Protein AF-A0A7W5QP23-F1 (afdb_monomer_lite)

Structure (mmCIF, N/CA/C/O backbone):
data_AF-A0A7W5QP23-F1
#
_entry.id   AF-A0A7W5QP23-F1
#
loop_
_atom_site.group_PDB
_atom_site.id
_atom_site.type_symbol
_atom_site.label_atom_id
_atom_site.label_alt_id
_atom_site.label_comp_id
_atom_site.label_asym_id
_atom_site.label_entity_id
_atom_site.label_seq_id
_atom_site.pdbx_PDB_ins_code
_atom_site.Cartn_x
_atom_site.Cartn_y
_atom_site.Cartn_z
_atom_site.occupancy
_atom_site.B_iso_or_equiv
_atom_site.auth_seq_id
_atom_site.auth_comp_id
_atom_site.auth_asym_id
_atom_site.auth_atom_id
_atom_site.pdbx_PDB_model_num
ATOM 1 N N . MET A 1 1 ? 60.090 -15.434 -27.768 1.00 42.12 1 MET A N 1
ATOM 2 C CA . MET A 1 1 ? 59.329 -14.602 -26.807 1.00 42.12 1 MET A CA 1
ATOM 3 C C . MET A 1 1 ? 57.917 -14.422 -27.352 1.00 42.12 1 MET A C 1
ATOM 5 O O . MET A 1 1 ? 57.764 -13.824 -28.406 1.00 42.12 1 MET A O 1
ATOM 9 N N . ARG A 1 2 ? 56.912 -15.043 -26.719 1.00 32.00 2 ARG A N 1
ATOM 10 C CA . ARG A 1 2 ? 55.502 -15.019 -27.154 1.00 32.00 2 ARG A CA 1
ATOM 11 C C . ARG A 1 2 ? 54.844 -13.718 -26.677 1.00 32.00 2 ARG A C 1
ATOM 13 O O . ARG A 1 2 ? 54.918 -13.426 -25.488 1.00 32.00 2 ARG A O 1
ATOM 20 N N . ARG A 1 3 ? 54.209 -12.956 -27.574 1.00 44.22 3 ARG A N 1
ATOM 21 C CA . ARG A 1 3 ? 53.330 -11.830 -27.216 1.00 44.22 3 ARG A CA 1
ATOM 22 C C . ARG A 1 3 ? 51.878 -12.269 -27.380 1.00 44.22 3 ARG A C 1
ATOM 24 O O . ARG A 1 3 ? 51.462 -12.648 -28.468 1.00 44.22 3 ARG A O 1
ATOM 31 N N . LEU A 1 4 ? 51.166 -12.259 -26.260 1.00 40.41 4 LEU A N 1
ATOM 32 C CA . LEU A 1 4 ? 49.735 -12.495 -26.129 1.00 40.41 4 LEU A CA 1
ATOM 33 C C . LEU A 1 4 ? 49.021 -11.160 -26.403 1.00 40.41 4 LEU A C 1
ATOM 35 O O . LEU A 1 4 ? 49.380 -10.157 -25.788 1.00 40.41 4 LEU A O 1
ATOM 39 N N . VAL A 1 5 ? 48.048 -11.129 -27.313 1.00 50.34 5 VAL A N 1
ATOM 40 C CA . VAL A 1 5 ? 47.185 -9.960 -27.554 1.00 50.34 5 VAL A CA 1
ATOM 41 C C . VAL A 1 5 ? 45.775 -10.337 -27.106 1.00 50.34 5 VAL A C 1
ATOM 43 O O . VAL A 1 5 ? 45.176 -11.250 -27.670 1.00 50.34 5 VAL A O 1
ATOM 46 N N . LEU A 1 6 ? 45.276 -9.674 -26.057 1.00 48.44 6 LEU A N 1
ATOM 47 C CA . LEU A 1 6 ? 43.887 -9.773 -25.607 1.00 48.44 6 LEU A CA 1
ATOM 48 C C . LEU A 1 6 ? 42.993 -8.974 -26.564 1.00 48.44 6 LEU A C 1
ATOM 50 O O . LEU A 1 6 ? 43.165 -7.765 -26.703 1.00 48.44 6 LEU A O 1
ATOM 54 N N . ALA A 1 7 ? 42.015 -9.641 -27.173 1.00 46.00 7 ALA A N 1
ATOM 55 C CA . ALA A 1 7 ? 40.892 -8.995 -27.837 1.00 46.00 7 ALA A CA 1
ATOM 56 C C . ALA A 1 7 ? 39.791 -8.725 -26.799 1.00 46.00 7 ALA A C 1
ATOM 58 O O . ALA A 1 7 ? 39.218 -9.657 -26.235 1.00 46.00 7 ALA A O 1
ATOM 59 N N . GLY A 1 8 ? 39.530 -7.447 -26.521 1.00 36.84 8 GLY A N 1
ATOM 60 C CA . GLY A 1 8 ? 38.383 -7.004 -25.733 1.00 36.84 8 GLY A CA 1
ATOM 61 C C . GLY A 1 8 ? 37.147 -6.915 -26.622 1.00 36.84 8 GLY A C 1
ATOM 62 O O . GLY A 1 8 ? 37.118 -6.131 -27.566 1.00 36.84 8 GLY A O 1
ATOM 63 N N . VAL A 1 9 ? 36.137 -7.726 -26.321 1.00 43.25 9 VAL A N 1
ATOM 64 C CA . VAL A 1 9 ? 34.808 -7.668 -26.937 1.00 43.25 9 VAL A CA 1
ATOM 65 C C . VAL A 1 9 ? 34.001 -6.595 -26.206 1.00 43.25 9 VAL A C 1
ATOM 67 O O . VAL A 1 9 ? 33.639 -6.779 -25.047 1.00 43.25 9 VAL A O 1
ATOM 70 N N . ALA A 1 10 ? 33.737 -5.466 -26.865 1.00 38.69 10 ALA A N 1
ATOM 71 C CA . ALA A 1 10 ? 32.775 -4.473 -26.396 1.00 38.69 10 ALA A CA 1
ATOM 72 C C . ALA A 1 10 ? 31.414 -4.768 -27.041 1.00 38.69 10 ALA A C 1
ATOM 74 O O . ALA A 1 10 ? 31.242 -4.645 -28.251 1.00 38.69 10 ALA A O 1
ATOM 75 N N . CYS A 1 11 ? 30.463 -5.203 -26.217 1.00 32.59 11 CYS A N 1
ATOM 76 C CA . CYS A 1 11 ? 29.076 -5.437 -26.595 1.00 32.59 11 CYS A CA 1
ATOM 77 C C . CYS A 1 11 ? 28.358 -4.080 -26.687 1.00 32.59 11 CYS A C 1
ATOM 79 O O . CYS A 1 11 ? 28.149 -3.421 -25.669 1.00 32.59 11 CYS A O 1
ATOM 81 N N . GLY A 1 12 ? 28.037 -3.632 -27.902 1.00 37.66 12 GLY A N 1
ATOM 82 C CA . GLY A 1 12 ? 27.202 -2.458 -28.144 1.00 37.66 12 GLY A CA 1
ATOM 83 C C . GLY A 1 12 ? 25.754 -2.885 -28.359 1.00 37.66 12 GLY A C 1
ATOM 84 O O . GLY A 1 12 ? 25.434 -3.441 -29.403 1.00 37.66 12 GLY A O 1
ATOM 85 N N . ALA A 1 13 ? 24.884 -2.625 -27.384 1.00 42.50 13 ALA A N 1
ATOM 86 C CA . ALA A 1 13 ? 23.440 -2.758 -27.545 1.00 42.50 13 ALA A CA 1
ATOM 87 C C . ALA A 1 13 ? 22.846 -1.381 -27.885 1.00 42.50 13 ALA A C 1
ATOM 89 O O . ALA A 1 13 ? 22.734 -0.511 -27.022 1.00 42.50 13 ALA A O 1
ATOM 90 N N . LEU A 1 14 ? 22.486 -1.179 -29.154 1.00 42.78 14 LEU A N 1
ATOM 91 C CA . LEU A 1 14 ? 21.610 -0.096 -29.601 1.00 42.78 14 LEU A CA 1
ATOM 92 C C . LEU A 1 14 ? 20.175 -0.634 -29.606 1.00 42.78 14 LEU A C 1
ATOM 94 O O . LEU A 1 14 ? 19.834 -1.483 -30.424 1.00 42.78 14 LEU A O 1
ATOM 98 N N . LEU A 1 15 ? 19.347 -0.155 -28.677 1.00 47.84 15 LEU A N 1
ATOM 99 C CA . LEU A 1 15 ? 17.909 -0.413 -28.671 1.00 47.84 15 LEU A CA 1
ATOM 100 C C . LEU A 1 15 ? 17.199 0.630 -29.537 1.00 47.84 15 LEU A C 1
ATOM 102 O O . LEU A 1 15 ? 17.243 1.831 -29.269 1.00 47.84 15 LEU A O 1
ATOM 106 N N . THR A 1 16 ? 16.524 0.137 -30.567 1.00 44.25 16 THR A N 1
ATOM 107 C CA . THR A 1 16 ? 15.532 0.845 -31.372 1.00 44.25 16 THR A CA 1
ATOM 108 C C . THR A 1 16 ? 14.287 1.124 -30.523 1.00 44.25 16 THR A C 1
ATOM 110 O O . THR A 1 16 ? 13.608 0.200 -30.079 1.00 44.25 16 THR A O 1
ATOM 113 N N . LEU A 1 17 ? 13.979 2.403 -30.289 1.00 42.62 17 LEU A N 1
ATOM 114 C CA . LEU A 1 17 ? 12.692 2.854 -29.753 1.00 42.62 17 LEU A CA 1
ATOM 115 C C . LEU A 1 17 ? 11.662 2.841 -30.887 1.00 42.62 17 LEU A C 1
ATOM 117 O O . LEU A 1 17 ? 11.510 3.824 -31.611 1.00 42.62 17 LEU A O 1
ATOM 121 N N . GLU A 1 18 ? 10.967 1.718 -31.038 1.00 46.31 18 GLU A N 1
ATOM 122 C CA . GLU A 1 18 ? 9.770 1.612 -31.869 1.00 46.31 18 GLU A CA 1
ATOM 123 C C . GLU A 1 18 ? 8.529 1.679 -30.970 1.00 46.31 18 GLU A C 1
ATOM 125 O O . GLU A 1 18 ? 8.488 1.121 -29.872 1.00 46.31 18 GLU A O 1
ATOM 130 N N . GLY A 1 19 ? 7.567 2.496 -31.388 1.00 45.44 19 GLY A N 1
ATOM 131 C CA . GLY A 1 19 ? 6.515 3.023 -30.535 1.00 45.44 19 GLY A CA 1
ATOM 132 C C . GLY A 1 19 ? 5.445 2.023 -30.108 1.00 45.44 19 GLY A C 1
ATOM 133 O O . GLY A 1 19 ? 5.103 1.079 -30.811 1.00 45.44 19 GLY A O 1
ATOM 134 N N . CYS A 1 20 ? 4.823 2.343 -28.977 1.00 33.50 20 CYS A N 1
ATOM 135 C CA . CYS A 1 20 ? 3.469 1.922 -28.640 1.00 33.50 20 CYS A CA 1
ATOM 136 C C . CYS A 1 20 ? 2.769 3.061 -27.884 1.00 33.50 20 CYS A C 1
ATOM 138 O O . CYS A 1 20 ? 2.947 3.242 -26.683 1.00 33.50 20 CYS A O 1
ATOM 140 N N . GLY A 1 21 ? 1.970 3.845 -28.611 1.00 35.88 21 GLY A N 1
ATOM 141 C CA . GLY A 1 21 ? 0.678 4.309 -28.090 1.00 35.88 21 GLY A CA 1
ATOM 142 C C . GLY A 1 21 ? -0.394 3.251 -28.418 1.00 35.88 21 GLY A C 1
ATOM 143 O O . GLY A 1 21 ? -0.093 2.369 -29.224 1.00 35.88 21 GLY A O 1
ATOM 144 N N . PRO A 1 22 ? -1.636 3.330 -27.886 1.00 51.75 22 PRO A N 1
ATOM 145 C CA . PRO A 1 22 ? -2.385 4.589 -27.853 1.00 51.75 22 PRO A CA 1
ATOM 146 C C . PRO A 1 22 ? -3.342 4.826 -26.652 1.00 51.75 22 PRO A C 1
ATOM 148 O O . PRO A 1 22 ? -3.653 3.946 -25.861 1.00 51.75 22 PRO A O 1
ATOM 151 N N . ALA A 1 23 ? -3.867 6.059 -26.642 1.00 39.78 23 ALA A N 1
ATOM 152 C CA . ALA A 1 23 ? -5.227 6.476 -26.269 1.00 39.78 23 ALA A CA 1
ATOM 153 C C . ALA A 1 23 ? -5.716 6.364 -24.812 1.00 39.78 23 ALA A C 1
ATOM 155 O O . ALA A 1 23 ? -6.152 5.309 -24.383 1.00 39.78 23 ALA A O 1
ATOM 156 N N . LEU A 1 24 ? -5.876 7.526 -24.158 1.00 41.97 24 LEU A N 1
ATOM 157 C CA . LEU A 1 24 ? -7.093 7.907 -23.415 1.00 41.97 24 LEU A CA 1
ATOM 158 C C . LEU A 1 24 ? -7.192 9.448 -23.336 1.00 41.97 24 LEU A C 1
ATOM 160 O O . LEU A 1 24 ? -6.859 10.073 -22.332 1.00 41.97 24 LEU A O 1
ATOM 164 N N . LEU A 1 25 ? -7.667 10.078 -24.415 1.00 39.19 25 LEU A N 1
ATOM 165 C CA . LEU A 1 25 ? -8.172 11.455 -24.381 1.00 39.19 25 LEU A CA 1
ATOM 166 C C . LEU A 1 25 ? -9.637 11.412 -23.928 1.00 39.19 25 LEU A C 1
ATOM 168 O O . LEU A 1 25 ? -10.512 11.012 -24.690 1.00 39.19 25 LEU A O 1
ATOM 172 N N . HIS A 1 26 ? -9.907 11.828 -22.692 1.00 39.12 26 HIS A N 1
ATOM 173 C CA . HIS A 1 26 ? -11.256 12.187 -22.252 1.00 39.12 26 HIS A CA 1
ATOM 174 C C . HIS A 1 26 ? -11.445 13.705 -22.406 1.00 39.12 26 HIS A C 1
ATOM 176 O O . HIS A 1 26 ? -10.650 14.464 -21.845 1.00 39.12 26 HIS A O 1
ATOM 182 N N . PRO A 1 27 ? -12.487 14.186 -23.110 1.00 50.59 27 PRO A N 1
ATOM 183 C CA . PRO A 1 27 ? -12.824 15.601 -23.111 1.00 50.59 27 PRO A CA 1
ATOM 184 C C . PRO A 1 27 ? -13.486 15.993 -21.782 1.00 50.59 27 PRO A C 1
ATOM 186 O O . PRO A 1 27 ? -14.499 15.428 -21.369 1.00 50.59 27 PRO A O 1
ATOM 189 N N . HIS A 1 28 ? -12.919 16.997 -21.114 1.00 33.28 28 HIS A N 1
ATOM 190 C CA . HIS A 1 28 ? -13.555 17.681 -19.993 1.00 33.28 28 HIS A CA 1
ATOM 191 C C . HIS A 1 28 ? -14.727 18.530 -20.506 1.00 33.28 28 HIS A C 1
ATOM 193 O O . HIS A 1 28 ? -14.532 19.606 -21.067 1.00 33.28 28 HIS A O 1
ATOM 199 N N . ALA A 1 29 ? -15.954 18.065 -20.270 1.00 36.81 29 ALA A N 1
ATOM 200 C CA . ALA A 1 29 ? -17.140 18.909 -20.321 1.00 36.81 29 ALA A CA 1
ATOM 201 C C . ALA A 1 29 ? -17.219 19.736 -19.027 1.00 36.81 29 ALA A C 1
ATOM 203 O O . ALA A 1 29 ? -17.408 19.204 -17.930 1.00 36.81 29 ALA A O 1
ATOM 204 N N . ALA A 1 30 ? -17.044 21.049 -19.160 1.00 41.09 30 ALA A N 1
ATOM 205 C CA . ALA A 1 30 ? -17.269 22.019 -18.101 1.00 41.09 30 ALA A CA 1
ATOM 206 C C . ALA A 1 30 ? -18.778 22.164 -17.847 1.00 41.09 30 ALA A C 1
ATOM 208 O O . ALA A 1 30 ? -19.491 22.797 -18.621 1.00 41.09 30 ALA A O 1
ATOM 209 N N . ALA A 1 31 ? -19.270 21.585 -16.752 1.00 39.72 31 ALA A N 1
ATOM 210 C CA . ALA A 1 31 ? -20.600 21.875 -16.233 1.00 39.72 31 ALA A CA 1
ATOM 211 C C . ALA A 1 31 ? -20.481 22.885 -15.087 1.00 39.72 31 ALA A C 1
ATOM 213 O O . ALA A 1 31 ? -20.064 22.553 -13.976 1.00 39.72 31 ALA A O 1
ATOM 214 N N . ALA A 1 32 ? -20.860 24.128 -15.379 1.00 43.88 32 ALA A N 1
ATOM 215 C CA . ALA A 1 32 ? -21.134 25.154 -14.389 1.00 43.88 32 ALA A CA 1
ATOM 216 C C . ALA A 1 32 ? -22.215 24.653 -13.415 1.00 43.88 32 ALA A C 1
ATOM 218 O O . ALA A 1 32 ? -23.334 24.341 -13.824 1.00 43.88 32 ALA A O 1
ATOM 219 N N . ARG A 1 33 ? -21.897 24.580 -12.119 1.00 41.03 33 ARG A N 1
ATOM 220 C CA . ARG A 1 33 ? -22.904 24.427 -11.064 1.00 41.03 33 ARG A CA 1
ATOM 221 C C . ARG A 1 33 ? -23.007 25.718 -10.269 1.00 41.03 33 ARG A C 1
ATOM 223 O O . ARG A 1 33 ? -22.123 26.070 -9.498 1.00 41.03 33 ARG A O 1
ATOM 230 N N . LEU A 1 34 ? -24.127 26.388 -10.518 1.00 43.69 34 LEU A N 1
ATOM 231 C CA . LEU A 1 34 ? -24.697 27.479 -9.746 1.00 43.69 34 LEU A CA 1
ATOM 232 C C . LEU A 1 34 ? -24.822 27.091 -8.265 1.00 43.69 34 LEU A C 1
ATOM 234 O O . LEU A 1 34 ? -25.108 25.939 -7.927 1.00 43.69 34 LEU A O 1
ATOM 238 N N . GLY A 1 35 ? -24.579 28.079 -7.405 1.00 41.38 35 GLY A N 1
ATOM 239 C CA . GLY A 1 35 ? -24.533 27.947 -5.957 1.00 41.38 35 GLY A CA 1
ATOM 240 C C . GLY A 1 35 ? -25.826 27.415 -5.345 1.00 41.38 35 GLY A C 1
ATOM 241 O O . GLY A 1 35 ? -26.932 27.770 -5.751 1.00 41.38 35 GLY A O 1
ATOM 242 N N . ARG A 1 36 ? -25.664 26.574 -4.322 1.00 46.22 36 ARG A N 1
ATOM 243 C CA . ARG A 1 36 ? -26.724 26.248 -3.369 1.00 46.22 36 ARG A CA 1
ATOM 244 C C . ARG A 1 36 ? -26.535 27.074 -2.093 1.00 46.22 36 ARG A C 1
ATOM 246 O O . ARG A 1 36 ? -25.392 27.236 -1.663 1.00 46.22 36 ARG A O 1
ATOM 253 N N . PRO A 1 37 ? -27.623 27.587 -1.497 1.00 47.78 37 PRO A N 1
ATOM 254 C CA . PRO A 1 37 ? -27.564 28.316 -0.241 1.00 47.78 37 PRO A CA 1
ATOM 255 C C . PRO A 1 37 ? -27.142 27.393 0.907 1.00 47.78 37 PRO A C 1
ATOM 257 O O . PRO A 1 37 ? -27.487 26.213 0.947 1.00 47.78 37 PRO A O 1
ATOM 260 N N . VAL A 1 38 ? -26.370 27.963 1.830 1.00 47.81 38 VAL A N 1
ATOM 261 C CA . VAL A 1 38 ? -25.930 27.340 3.079 1.00 47.81 38 VAL A CA 1
ATOM 262 C C . VAL A 1 38 ? -27.139 27.214 4.005 1.00 47.81 38 VAL A C 1
ATOM 264 O O . VAL A 1 38 ? -27.638 28.213 4.520 1.00 47.81 38 VAL A O 1
ATOM 267 N N . GLU A 1 39 ? -27.619 25.990 4.203 1.00 48.06 39 GLU A N 1
ATOM 268 C CA . GLU A 1 39 ? -28.642 25.680 5.200 1.00 48.06 39 GLU A CA 1
ATOM 269 C C . GLU A 1 39 ? -27.982 25.521 6.580 1.00 48.06 39 GLU A C 1
ATOM 271 O O . GLU A 1 39 ? -26.961 24.848 6.742 1.00 48.06 39 GLU A O 1
ATOM 276 N N . LYS A 1 40 ? -28.542 26.216 7.570 1.00 55.03 40 LYS A N 1
ATOM 277 C CA . LYS A 1 40 ? -28.057 26.314 8.950 1.00 55.03 40 LYS A CA 1
ATOM 278 C C . LYS A 1 40 ? -28.267 24.972 9.676 1.00 55.03 40 LYS A C 1
ATOM 280 O O . LYS A 1 40 ? -29.402 24.499 9.694 1.00 55.03 40 LYS A O 1
ATOM 285 N N . PRO A 1 41 ? -27.243 24.368 10.311 1.00 51.94 41 PRO A N 1
ATOM 286 C CA . PRO A 1 41 ? -27.415 23.103 11.021 1.00 51.94 41 PRO A CA 1
ATOM 287 C C . PRO A 1 41 ? -28.400 23.240 12.188 1.00 51.94 41 PRO A C 1
ATOM 289 O O .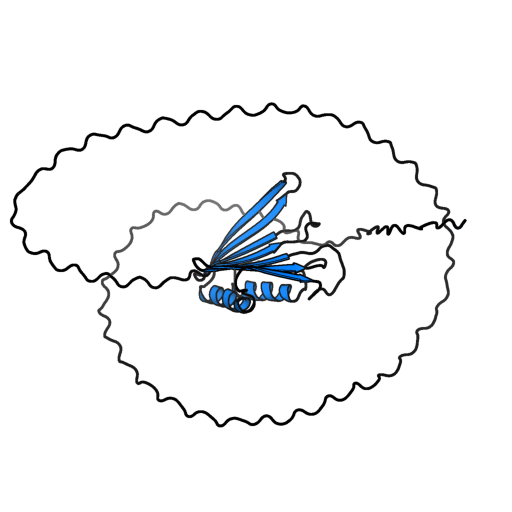 PRO A 1 41 ? -28.220 24.081 13.073 1.00 51.94 41 PRO A O 1
ATOM 292 N N . ALA A 1 42 ? -29.439 22.405 12.179 1.00 55.38 42 ALA A N 1
ATOM 293 C CA . ALA A 1 42 ? -30.354 22.228 13.297 1.00 55.38 42 ALA A CA 1
ATOM 294 C C . ALA A 1 42 ? -29.636 21.554 14.480 1.00 55.38 42 ALA A C 1
ATOM 296 O O . ALA A 1 42 ? -28.766 20.702 14.299 1.00 55.38 42 ALA A O 1
ATOM 297 N N . ALA A 1 43 ? -30.004 21.967 15.693 1.00 58.06 43 ALA A N 1
ATOM 298 C CA . ALA A 1 43 ? -29.432 21.484 16.943 1.00 58.06 43 ALA A CA 1
ATOM 299 C C . ALA A 1 43 ? -29.600 19.957 17.112 1.00 58.06 43 ALA A C 1
ATOM 301 O O . ALA A 1 43 ? -30.642 19.414 16.735 1.00 58.06 43 ALA A O 1
ATOM 302 N N . PRO A 1 44 ? -28.616 19.258 17.707 1.00 61.06 44 PRO A N 1
ATOM 303 C CA . PRO A 1 44 ? -28.697 17.819 17.918 1.00 61.06 44 PRO A CA 1
ATOM 304 C C . PRO A 1 44 ? -29.789 17.477 18.939 1.00 61.06 44 PRO A C 1
ATOM 306 O O . PRO A 1 44 ? -29.779 17.949 20.078 1.00 61.06 44 PRO A O 1
ATOM 309 N N . SER A 1 45 ? -30.736 16.637 18.521 1.00 58.03 45 SER A N 1
ATOM 310 C CA . SER A 1 45 ? -31.750 16.058 19.397 1.00 58.03 45 SER A CA 1
ATOM 311 C C . SER A 1 45 ? -31.107 15.111 20.414 1.00 58.03 45 SER A C 1
ATOM 313 O O . SER A 1 45 ? -30.278 14.267 20.081 1.00 58.03 45 SER A O 1
ATOM 315 N N . ARG A 1 46 ? -31.515 15.277 21.673 1.00 55.91 46 ARG A N 1
ATOM 316 C CA . ARG A 1 46 ? -31.115 14.480 22.836 1.00 55.91 46 ARG A CA 1
ATOM 317 C C . ARG A 1 46 ? -31.497 13.002 22.624 1.00 55.91 46 ARG A C 1
ATOM 319 O O . ARG A 1 46 ? -32.668 12.744 22.345 1.00 55.91 46 ARG A O 1
ATOM 326 N N . PRO A 1 47 ? -30.568 12.038 22.758 1.00 56.62 47 PRO A N 1
ATOM 327 C CA . PRO A 1 47 ? -30.906 10.623 22.655 1.00 56.62 47 PRO A CA 1
ATOM 328 C C . PRO A 1 47 ? -31.782 10.188 23.838 1.00 56.62 47 PRO A C 1
ATOM 330 O O . PRO A 1 47 ? -31.573 10.614 24.977 1.00 56.62 47 PRO A O 1
ATOM 333 N N . ALA A 1 48 ? -32.785 9.363 23.538 1.00 63.44 48 ALA A N 1
ATOM 334 C CA . ALA A 1 48 ? -33.674 8.751 24.518 1.00 63.44 48 ALA A CA 1
ATOM 335 C C . ALA A 1 48 ? -32.912 7.737 25.402 1.00 63.44 48 ALA A C 1
ATOM 337 O O . ALA A 1 48 ? -31.943 7.133 24.934 1.00 63.44 48 ALA A O 1
ATOM 338 N N . PRO A 1 49 ? -33.324 7.545 26.668 1.00 60.16 49 PRO A N 1
ATOM 339 C CA . PRO A 1 49 ? -32.710 6.569 27.564 1.00 60.16 49 PRO A CA 1
ATOM 340 C C . PRO A 1 49 ? -32.922 5.139 27.047 1.00 60.16 49 PRO A C 1
ATOM 342 O O . PRO A 1 49 ? -34.026 4.769 26.657 1.00 60.16 49 PRO A O 1
ATOM 345 N N . ALA A 1 50 ? -31.845 4.353 27.040 1.00 56.09 50 ALA A N 1
ATOM 346 C CA . ALA A 1 50 ? -31.858 2.956 26.626 1.00 56.09 50 ALA A CA 1
ATOM 347 C C . ALA A 1 50 ? -32.609 2.081 27.644 1.00 56.09 50 ALA A C 1
ATOM 349 O O . ALA A 1 50 ? -32.394 2.197 28.852 1.00 56.09 50 ALA A O 1
ATOM 350 N N . GLU A 1 51 ? -33.470 1.199 27.134 1.00 59.06 51 GLU A N 1
ATOM 351 C CA . GLU A 1 51 ? -34.135 0.141 27.897 1.00 59.06 51 GLU A CA 1
ATOM 352 C C . GLU A 1 51 ? -33.118 -0.873 28.463 1.00 59.06 51 GLU A C 1
ATOM 354 O O . GLU A 1 51 ? -32.093 -1.147 27.826 1.00 59.06 51 GLU A O 1
ATOM 359 N N . PRO A 1 52 ? -33.386 -1.458 29.644 1.00 60.53 52 PRO A N 1
ATOM 360 C CA . PRO A 1 52 ? -32.516 -2.453 30.251 1.00 60.53 52 PRO A CA 1
ATOM 361 C C . PRO A 1 52 ? -32.579 -3.776 29.476 1.00 60.53 52 PRO A C 1
ATOM 363 O O . PRO A 1 52 ? -33.614 -4.435 29.401 1.00 60.53 52 PRO A O 1
ATOM 366 N N . VAL A 1 53 ? -31.439 -4.175 28.910 1.00 64.56 53 VAL A N 1
ATOM 367 C CA . VAL A 1 53 ? -31.264 -5.454 28.212 1.00 64.56 53 VAL A CA 1
ATOM 368 C C . VAL A 1 53 ? -31.220 -6.590 29.237 1.00 64.56 53 VAL A C 1
ATOM 370 O O . VAL A 1 53 ? -30.382 -6.596 30.138 1.00 64.56 53 VAL A O 1
ATOM 373 N N . ALA A 1 54 ? -32.132 -7.553 29.093 1.00 59.78 54 ALA A N 1
ATOM 374 C CA . ALA A 1 54 ? -32.188 -8.761 29.908 1.00 59.78 54 ALA A CA 1
ATOM 375 C C . ALA A 1 54 ? -30.933 -9.645 29.712 1.00 59.78 54 ALA A C 1
ATOM 377 O O . ALA A 1 54 ? -30.391 -9.705 28.604 1.00 59.78 54 ALA A O 1
ATOM 378 N N . PRO A 1 55 ? -30.469 -10.355 30.757 1.00 58.31 55 PRO A N 1
ATOM 379 C CA . PRO A 1 55 ? -29.286 -11.205 30.675 1.00 58.31 55 PRO A CA 1
ATOM 380 C C . PRO A 1 55 ? -29.511 -12.384 29.717 1.00 58.31 55 PRO A C 1
ATOM 382 O O . PRO A 1 55 ? -30.500 -13.110 29.814 1.00 58.31 55 PRO A O 1
ATOM 385 N N . ALA A 1 56 ? -28.572 -12.565 28.786 1.00 52.97 56 ALA A N 1
ATOM 386 C CA . ALA A 1 56 ? -28.578 -13.655 27.820 1.00 52.97 56 ALA A CA 1
ATOM 387 C C . ALA A 1 56 ? -28.376 -15.012 28.516 1.00 52.97 56 ALA A C 1
ATOM 389 O O . ALA A 1 56 ? -27.493 -15.168 29.359 1.00 52.97 56 ALA A O 1
ATOM 390 N N . ALA A 1 57 ? -29.198 -15.992 28.136 1.00 58.00 57 ALA A N 1
ATOM 391 C CA . ALA A 1 57 ? -29.115 -17.363 28.615 1.00 58.00 57 ALA A CA 1
ATOM 392 C C . ALA A 1 57 ? -27.808 -18.037 28.165 1.00 58.00 57 ALA A C 1
ATOM 394 O O . ALA A 1 57 ? -27.408 -17.956 27.003 1.00 58.00 57 ALA A O 1
ATOM 395 N N . THR A 1 58 ? -27.161 -18.727 29.100 1.00 53.28 58 THR A N 1
ATOM 396 C CA . THR A 1 58 ? -25.941 -19.508 28.892 1.00 53.28 58 THR A CA 1
ATOM 397 C C . THR A 1 58 ? -26.222 -20.686 27.956 1.00 53.28 58 THR A C 1
ATOM 399 O O . THR A 1 58 ? -27.062 -21.533 28.255 1.00 53.28 58 THR A O 1
ATOM 402 N N . ALA A 1 59 ? -25.527 -20.749 26.818 1.00 59.41 59 ALA A N 1
ATOM 403 C CA . ALA A 1 59 ? -25.614 -21.883 25.902 1.00 59.41 59 ALA A CA 1
ATOM 404 C C . ALA A 1 59 ? -24.903 -23.125 26.488 1.00 59.41 59 ALA A C 1
ATOM 406 O O . ALA A 1 59 ? -23.870 -22.974 27.148 1.00 59.41 59 ALA A O 1
ATOM 407 N N . PRO A 1 60 ? -25.421 -24.347 26.256 1.00 64.19 60 PRO A N 1
ATOM 408 C CA . PRO A 1 60 ? -24.797 -25.577 26.729 1.00 64.19 60 PRO A CA 1
ATOM 409 C C . PRO A 1 60 ? -23.485 -25.865 25.988 1.00 64.19 60 PRO A C 1
ATOM 411 O O . PRO A 1 60 ? -23.384 -25.714 24.770 1.00 64.19 60 PRO A O 1
ATOM 414 N N . VAL A 1 61 ? -22.481 -26.299 26.749 1.00 67.44 61 VAL A N 1
ATOM 415 C CA . VAL A 1 61 ? -21.176 -26.749 26.254 1.00 67.44 61 VAL A CA 1
ATOM 416 C C . VAL A 1 61 ? -21.369 -28.061 25.493 1.00 67.44 61 VAL A C 1
ATOM 418 O O . VAL A 1 61 ? -21.813 -29.051 26.069 1.00 67.44 61 VAL A O 1
ATOM 421 N N . ALA A 1 62 ? -21.061 -28.058 24.196 1.00 57.97 62 ALA A N 1
ATOM 422 C CA . ALA A 1 62 ? -21.097 -29.252 23.363 1.00 57.97 62 ALA A CA 1
ATOM 423 C C . ALA A 1 62 ? -19.907 -30.172 23.680 1.00 57.97 62 ALA A C 1
ATOM 425 O O . ALA A 1 62 ? -18.754 -29.738 23.706 1.00 57.97 62 ALA A O 1
ATOM 426 N N . GLU A 1 63 ? -20.215 -31.446 23.912 1.00 67.62 63 GLU A N 1
ATOM 427 C CA . GLU A 1 63 ? -19.266 -32.539 24.109 1.00 67.62 63 GLU A CA 1
ATOM 428 C C . GLU A 1 63 ? -18.433 -32.771 22.828 1.00 67.62 63 GLU A C 1
ATOM 430 O O . GLU A 1 63 ? -18.994 -32.778 21.727 1.00 67.62 63 GLU A O 1
ATOM 435 N N . PRO A 1 64 ? -17.098 -32.918 22.924 1.00 62.34 64 PRO A N 1
ATOM 436 C CA . PRO A 1 64 ? -16.241 -33.074 21.755 1.00 62.34 64 PRO A CA 1
ATOM 437 C C . PRO A 1 64 ? -16.467 -34.430 21.073 1.00 62.34 64 PRO A C 1
ATOM 439 O O . PRO A 1 64 ? -16.422 -35.484 21.704 1.00 62.34 64 PRO A O 1
ATOM 442 N N . ALA A 1 65 ? -16.681 -34.389 19.757 1.00 70.56 65 ALA A N 1
ATOM 443 C CA . ALA A 1 65 ? -16.873 -35.572 18.927 1.00 70.56 65 ALA A CA 1
ATOM 444 C C . ALA A 1 65 ? -15.626 -36.489 18.917 1.00 70.56 65 ALA A C 1
ATOM 446 O O . ALA A 1 65 ? -14.495 -35.996 18.991 1.00 70.56 65 ALA A O 1
ATOM 447 N N . PRO A 1 66 ? -15.810 -37.818 18.786 1.00 70.25 66 PRO A N 1
ATOM 448 C CA . PRO A 1 66 ? -14.717 -38.784 18.762 1.00 70.25 66 PRO A CA 1
ATOM 449 C C . PRO A 1 66 ? -13.795 -38.587 17.552 1.00 70.25 66 PRO A C 1
ATOM 451 O O . PRO A 1 66 ? -14.238 -38.375 16.423 1.00 70.25 66 PRO A O 1
ATOM 454 N N . VAL A 1 67 ? -12.491 -38.688 17.809 1.00 73.44 67 VAL A N 1
ATOM 455 C CA . VAL A 1 67 ? -11.423 -38.574 16.809 1.00 73.44 67 VAL A CA 1
ATOM 456 C C . VAL A 1 67 ? -11.492 -39.770 15.845 1.00 73.44 67 VAL A C 1
ATOM 458 O O . VAL A 1 67 ? -11.501 -40.912 16.312 1.00 73.44 67 VAL A O 1
ATOM 461 N N . PRO A 1 68 ? -11.535 -39.558 14.515 1.00 74.12 68 PRO A N 1
ATOM 462 C CA . PRO A 1 68 ? -11.527 -40.655 13.553 1.00 74.12 68 PRO A CA 1
ATOM 463 C C . PRO A 1 68 ? -10.173 -41.393 13.551 1.00 74.12 68 PRO A C 1
ATOM 465 O O . PRO A 1 68 ? -9.132 -40.777 13.796 1.00 74.12 68 PRO A O 1
ATOM 468 N N . PRO A 1 69 ? -10.157 -42.709 13.264 1.00 72.94 69 PRO A N 1
ATOM 469 C CA . PRO A 1 69 ? -8.930 -43.497 13.225 1.00 72.94 69 PRO A CA 1
ATOM 470 C C . PRO A 1 69 ? -7.985 -43.027 12.110 1.00 72.94 69 PRO A C 1
ATOM 472 O O . PRO A 1 69 ? -8.412 -42.656 11.017 1.00 72.94 69 PRO A O 1
ATOM 475 N N . ALA A 1 70 ? -6.684 -43.066 12.403 1.00 64.19 70 ALA A N 1
ATOM 476 C CA . ALA A 1 70 ? -5.619 -42.675 11.490 1.00 64.19 70 ALA A CA 1
ATOM 477 C C . ALA A 1 70 ? -5.635 -43.533 10.215 1.00 64.19 70 ALA A C 1
ATOM 479 O O . ALA A 1 70 ? -5.476 -44.753 10.264 1.00 64.19 70 ALA A O 1
ATOM 480 N N . VAL A 1 71 ? -5.807 -42.879 9.067 1.00 72.06 71 VAL A N 1
ATOM 481 C CA . VAL A 1 71 ? -5.740 -43.522 7.753 1.00 72.06 71 VAL A CA 1
ATOM 482 C C . VAL A 1 71 ? -4.273 -43.785 7.421 1.00 72.06 71 VAL A C 1
ATOM 484 O O . VAL A 1 71 ? -3.464 -42.860 7.357 1.00 72.06 71 VAL A O 1
ATOM 487 N N . THR A 1 72 ? -3.915 -45.053 7.235 1.00 64.94 72 THR A N 1
ATOM 488 C CA . THR A 1 72 ? -2.581 -45.461 6.784 1.00 64.94 72 THR A CA 1
ATOM 489 C C . THR A 1 72 ? -2.395 -45.024 5.325 1.00 64.94 72 THR A C 1
ATOM 491 O O . THR A 1 72 ? -3.246 -45.357 4.498 1.00 64.94 72 THR A O 1
ATOM 494 N N . PRO A 1 73 ? -1.335 -44.276 4.970 1.00 63.31 73 PRO A N 1
ATOM 495 C CA . PRO A 1 73 ? -1.136 -43.833 3.596 1.00 63.31 73 PRO A CA 1
ATOM 496 C C . PRO A 1 73 ? -0.795 -45.022 2.689 1.00 63.31 73 PRO A C 1
ATOM 498 O O . PRO A 1 73 ? 0.168 -45.752 2.923 1.00 63.31 73 PRO A O 1
ATOM 501 N N . THR A 1 74 ? -1.594 -45.204 1.639 1.00 70.94 74 THR A N 1
ATOM 502 C CA . THR A 1 74 ? -1.329 -46.143 0.544 1.00 70.94 74 THR A CA 1
ATOM 503 C C . THR A 1 74 ? -0.047 -45.724 -0.192 1.00 70.94 74 THR A C 1
ATOM 505 O O . THR A 1 74 ? 0.107 -44.537 -0.489 1.00 70.94 74 THR A O 1
ATOM 508 N N . PRO A 1 75 ? 0.878 -46.649 -0.512 1.00 69.44 75 PRO A N 1
ATOM 509 C CA . PRO A 1 75 ? 2.102 -46.320 -1.237 1.00 69.44 75 PRO A CA 1
ATOM 510 C C . PRO A 1 75 ? 1.790 -45.742 -2.623 1.00 69.44 75 PRO A C 1
ATOM 512 O O . PRO A 1 75 ? 1.088 -46.347 -3.432 1.00 69.44 75 PRO A O 1
ATOM 515 N N . GLN A 1 76 ? 2.327 -44.550 -2.877 1.00 70.62 76 GLN A N 1
ATOM 516 C CA . GLN A 1 76 ? 2.232 -43.845 -4.150 1.00 70.62 76 GLN A CA 1
ATOM 517 C C . GLN A 1 76 ? 3.068 -44.586 -5.216 1.00 70.62 76 GLN A C 1
ATOM 519 O O . GLN A 1 76 ? 4.243 -44.866 -4.966 1.00 70.62 76 GLN A O 1
ATOM 524 N N . PRO A 1 77 ? 2.502 -44.928 -6.389 1.00 70.12 77 PRO A N 1
ATOM 525 C CA . PRO A 1 77 ? 3.249 -45.590 -7.453 1.00 70.12 77 PRO A CA 1
ATOM 526 C C . PRO A 1 77 ? 4.349 -44.677 -8.011 1.00 70.12 77 PRO A C 1
ATOM 528 O O . PRO A 1 77 ? 4.186 -43.459 -8.108 1.00 70.12 77 PRO A O 1
ATOM 531 N N . ALA A 1 78 ? 5.480 -45.290 -8.366 1.00 69.00 78 ALA A N 1
ATOM 532 C CA . ALA A 1 78 ? 6.644 -44.610 -8.921 1.00 69.00 78 ALA A CA 1
ATOM 533 C C . ALA A 1 78 ? 6.292 -43.849 -10.217 1.00 69.00 78 ALA A C 1
ATOM 535 O O . ALA A 1 78 ? 5.515 -44.360 -11.030 1.00 69.00 78 ALA A O 1
ATOM 536 N N . PRO A 1 79 ? 6.863 -42.650 -10.441 1.00 65.56 79 PRO A N 1
ATOM 537 C CA . PRO A 1 79 ? 6.602 -41.873 -11.645 1.00 65.56 79 PRO A CA 1
ATOM 538 C C . PRO A 1 79 ? 7.108 -42.613 -12.888 1.00 65.56 79 PRO A C 1
ATOM 540 O O . PRO A 1 79 ? 8.270 -43.010 -12.974 1.00 65.56 79 PRO A O 1
ATOM 543 N N . THR A 1 80 ? 6.216 -42.787 -13.862 1.00 68.62 80 THR A N 1
ATOM 544 C CA . THR A 1 80 ? 6.542 -43.289 -15.198 1.00 68.62 80 THR A CA 1
ATOM 545 C C . THR A 1 80 ? 7.440 -42.273 -15.919 1.00 68.62 80 THR A C 1
ATOM 547 O O . THR A 1 80 ? 7.112 -41.084 -15.918 1.00 68.62 80 THR A O 1
ATOM 550 N N . PRO A 1 81 ? 8.565 -42.690 -16.530 1.00 65.25 81 PRO A N 1
ATOM 551 C CA . PRO A 1 81 ? 9.403 -41.789 -17.316 1.00 65.25 81 PRO A CA 1
ATOM 552 C C . PRO A 1 81 ? 8.624 -41.241 -18.524 1.00 65.25 81 PRO A C 1
ATOM 554 O O . PRO A 1 81 ? 7.829 -41.977 -19.116 1.00 65.25 81 PRO A O 1
ATOM 557 N N . PRO A 1 82 ? 8.829 -39.968 -18.909 1.00 62.91 82 PRO A N 1
ATOM 558 C CA . PRO A 1 82 ? 8.146 -39.392 -20.056 1.00 62.91 82 PRO A CA 1
ATOM 559 C C . PRO A 1 82 ? 8.551 -40.123 -21.338 1.00 62.91 82 PRO A C 1
ATOM 561 O O . PRO A 1 82 ? 9.735 -40.339 -21.608 1.00 62.91 82 PRO A O 1
ATOM 564 N N . ALA A 1 83 ? 7.540 -40.499 -22.120 1.00 57.12 83 ALA A N 1
ATOM 565 C CA . ALA A 1 83 ? 7.703 -41.020 -23.464 1.00 57.12 83 ALA A CA 1
ATOM 566 C C . ALA A 1 83 ? 8.485 -40.009 -24.316 1.00 57.12 83 ALA A C 1
ATOM 568 O O . ALA A 1 83 ? 8.173 -38.818 -24.341 1.00 57.12 83 ALA A O 1
ATOM 569 N N . GLN A 1 84 ? 9.521 -40.502 -24.993 1.00 51.50 84 GLN A N 1
ATOM 570 C CA . GLN A 1 84 ? 10.282 -39.752 -25.982 1.00 51.50 84 GLN A CA 1
ATOM 571 C C . GLN A 1 84 ? 9.340 -39.387 -27.130 1.00 51.50 84 GLN A C 1
ATOM 573 O O . GLN A 1 84 ? 8.893 -40.253 -27.875 1.00 51.50 84 GLN A O 1
ATOM 578 N N . SER A 1 85 ? 8.997 -38.104 -27.220 1.00 58.56 85 SER A N 1
ATOM 579 C CA . SER A 1 85 ? 8.174 -37.567 -28.296 1.00 58.56 85 SER A CA 1
ATOM 580 C C . SER A 1 85 ? 9.016 -37.485 -29.567 1.00 58.56 85 SER A C 1
ATOM 582 O O . SER A 1 85 ? 10.081 -36.865 -29.573 1.00 58.56 85 SER A O 1
ATOM 584 N N . GLU A 1 86 ? 8.530 -38.142 -30.617 1.00 50.34 86 GLU A N 1
ATOM 585 C CA . GLU A 1 86 ? 9.078 -38.146 -31.972 1.00 50.34 86 GLU A CA 1
ATOM 586 C C . GLU A 1 86 ? 9.405 -36.742 -32.495 1.00 50.34 86 GLU A C 1
ATOM 588 O O . GLU A 1 86 ? 8.677 -35.770 -32.284 1.00 50.34 86 GLU A O 1
ATOM 593 N N . ALA A 1 87 ? 10.532 -36.678 -33.204 1.00 47.28 87 ALA A N 1
ATOM 594 C CA . ALA A 1 87 ? 11.051 -35.508 -33.884 1.00 47.28 87 ALA A CA 1
ATOM 595 C C . ALA A 1 87 ? 10.098 -35.030 -34.992 1.00 47.28 87 ALA A C 1
ATOM 597 O O . ALA A 1 87 ? 9.754 -35.781 -35.903 1.00 47.28 87 ALA A O 1
ATOM 598 N N . ALA A 1 88 ? 9.723 -33.753 -34.938 1.00 50.50 88 ALA A N 1
ATOM 599 C CA . ALA A 1 88 ? 9.075 -33.065 -36.045 1.00 50.50 88 ALA A CA 1
ATOM 600 C C . ALA A 1 88 ? 10.095 -32.760 -37.168 1.00 50.50 88 ALA A C 1
ATOM 602 O O . ALA A 1 88 ? 11.259 -32.469 -36.870 1.00 50.50 88 ALA A O 1
ATOM 603 N N . PRO A 1 89 ? 9.685 -32.809 -38.449 1.00 57.47 89 PRO A N 1
ATOM 604 C CA . PRO A 1 89 ? 10.567 -32.553 -39.581 1.00 57.47 89 PRO A CA 1
ATOM 605 C C . PRO A 1 89 ? 10.912 -31.063 -39.717 1.00 57.47 89 PRO A C 1
ATOM 607 O O . PRO A 1 89 ? 10.104 -30.180 -39.433 1.00 57.47 89 PRO A O 1
ATOM 610 N N . ALA A 1 90 ? 12.142 -30.814 -40.168 1.00 52.88 90 ALA A N 1
ATOM 611 C CA . ALA A 1 90 ? 12.711 -29.498 -40.431 1.00 52.88 90 ALA A CA 1
ATOM 612 C C . ALA A 1 90 ? 11.909 -28.708 -41.486 1.00 52.88 90 ALA A C 1
ATOM 614 O O . ALA A 1 90 ? 11.478 -29.301 -42.478 1.00 52.88 90 ALA A O 1
ATOM 615 N N . PRO A 1 91 ? 11.746 -27.380 -41.331 1.00 61.41 91 PRO A N 1
ATOM 616 C CA . PRO A 1 91 ? 11.244 -26.541 -42.403 1.00 61.41 91 PRO A CA 1
ATOM 617 C C . PRO A 1 91 ? 12.326 -26.263 -43.454 1.00 61.41 91 PRO A C 1
ATOM 619 O O . PRO A 1 91 ? 13.497 -26.024 -43.157 1.00 61.41 91 PRO A O 1
ATOM 622 N N . ASP A 1 92 ? 11.844 -26.315 -44.686 1.00 51.47 92 ASP A N 1
ATOM 623 C CA . ASP A 1 92 ? 12.488 -26.109 -45.973 1.00 51.47 92 ASP A CA 1
ATOM 624 C C . ASP A 1 92 ? 13.220 -24.757 -46.075 1.00 51.47 92 ASP A C 1
ATOM 626 O O . ASP A 1 92 ? 12.723 -23.714 -45.637 1.00 51.47 92 ASP A O 1
ATOM 630 N N . ALA A 1 93 ? 14.418 -24.785 -46.659 1.00 43.31 93 ALA A N 1
ATOM 631 C CA . ALA A 1 93 ? 15.285 -23.630 -46.841 1.00 43.31 93 ALA A CA 1
ATOM 632 C C . ALA A 1 93 ? 14.880 -22.870 -48.113 1.00 43.31 93 ALA A C 1
ATOM 634 O O . ALA A 1 93 ? 15.235 -23.251 -49.228 1.00 43.31 93 ALA A O 1
ATOM 635 N N . GLY A 1 94 ? 14.139 -21.776 -47.937 1.00 48.12 94 GLY A N 1
ATOM 636 C CA . GLY A 1 94 ? 13.838 -20.823 -49.005 1.00 48.12 94 GLY A CA 1
ATOM 637 C C . GLY A 1 94 ? 15.065 -20.005 -49.455 1.00 48.12 94 GLY A C 1
ATOM 638 O O . GLY A 1 94 ? 16.029 -19.863 -48.698 1.00 48.12 94 GLY A O 1
ATOM 639 N N . PRO A 1 95 ? 15.045 -19.467 -50.690 1.00 57.66 95 PRO A N 1
ATOM 640 C CA . PRO A 1 95 ? 16.215 -18.920 -51.369 1.00 57.66 95 PRO A CA 1
ATOM 641 C C . PRO A 1 95 ? 16.692 -17.587 -50.783 1.00 57.66 95 PRO A C 1
ATOM 643 O O . PRO A 1 95 ? 15.919 -16.671 -50.507 1.00 57.66 95 PRO A O 1
ATOM 646 N N . ILE A 1 96 ? 18.013 -17.509 -50.650 1.00 48.75 96 ILE A N 1
ATOM 647 C CA . ILE A 1 96 ? 18.806 -16.368 -50.202 1.00 48.75 96 ILE A CA 1
ATOM 648 C C . ILE A 1 96 ? 18.631 -15.233 -51.219 1.00 48.75 96 ILE A C 1
ATOM 650 O O . ILE A 1 96 ? 19.084 -15.345 -52.356 1.00 48.75 96 ILE A O 1
ATOM 654 N N . ALA A 1 97 ? 17.956 -14.158 -50.817 1.00 45.00 97 ALA A N 1
ATOM 655 C CA . ALA A 1 97 ? 17.913 -12.922 -51.583 1.00 45.00 97 ALA A CA 1
ATOM 656 C C . ALA A 1 97 ? 19.229 -12.151 -51.399 1.00 45.00 97 ALA A C 1
ATOM 658 O O . ALA A 1 97 ? 19.707 -11.976 -50.276 1.00 45.00 97 ALA A O 1
ATOM 659 N N . ASP A 1 98 ? 19.784 -11.720 -52.530 1.00 44.41 98 ASP A N 1
ATOM 660 C CA . ASP A 1 98 ? 20.927 -10.827 -52.709 1.00 44.41 98 ASP A CA 1
ATOM 661 C C . ASP A 1 98 ? 21.037 -9.729 -51.640 1.00 44.41 98 ASP A C 1
ATOM 663 O O . ASP A 1 98 ? 20.221 -8.809 -51.557 1.00 44.41 98 ASP A O 1
ATOM 667 N N . VAL A 1 99 ? 22.110 -9.801 -50.852 1.00 47.50 99 VAL A N 1
ATOM 668 C CA . VAL A 1 99 ? 22.559 -8.720 -49.974 1.00 47.50 99 VAL A CA 1
ATOM 669 C C . VAL A 1 99 ? 23.440 -7.792 -50.805 1.00 47.50 99 VAL A C 1
ATOM 671 O O . VAL A 1 99 ? 24.602 -8.088 -51.079 1.00 47.50 99 VAL A O 1
ATOM 674 N N . ILE A 1 100 ? 22.876 -6.655 -51.207 1.00 53.62 100 ILE A N 1
ATOM 675 C CA . ILE A 1 100 ? 23.619 -5.539 -51.796 1.00 53.62 100 ILE A CA 1
ATOM 676 C C . ILE A 1 100 ? 24.494 -4.920 -50.689 1.00 53.62 100 ILE A C 1
ATOM 678 O O . ILE A 1 100 ? 23.953 -4.500 -49.664 1.00 53.62 100 ILE A O 1
ATOM 682 N N . PRO A 1 101 ? 25.827 -4.828 -50.852 1.00 52.22 101 PRO A N 1
ATOM 683 C CA . PRO A 1 101 ? 26.670 -4.131 -49.892 1.00 52.22 101 PRO A CA 1
ATOM 684 C C . PRO A 1 101 ? 26.419 -2.623 -49.997 1.00 52.22 101 PRO A C 1
ATOM 686 O O . PRO A 1 101 ? 26.816 -1.977 -50.967 1.00 52.22 101 PRO A O 1
ATOM 689 N N . HIS A 1 102 ? 25.773 -2.042 -48.987 1.00 48.28 102 HIS A N 1
ATOM 690 C CA . HIS A 1 102 ? 25.805 -0.599 -48.794 1.00 48.28 102 HIS A CA 1
ATOM 691 C C . HIS A 1 102 ? 27.209 -0.194 -48.337 1.00 48.28 102 HIS A C 1
ATOM 693 O O . HIS A 1 102 ? 27.673 -0.569 -47.263 1.00 48.28 102 HIS A O 1
ATOM 699 N N . THR A 1 103 ? 27.904 0.555 -49.192 1.00 50.59 103 THR A N 1
ATOM 700 C CA . THR A 1 103 ? 29.085 1.331 -48.818 1.00 50.59 103 THR A CA 1
ATOM 701 C C . THR A 1 103 ? 28.635 2.420 -47.847 1.00 50.59 103 THR A C 1
ATOM 703 O O . THR A 1 103 ? 28.065 3.427 -48.257 1.00 50.59 103 THR A O 1
ATOM 706 N N . GLU A 1 104 ? 28.822 2.168 -46.556 1.00 43.62 104 GLU A N 1
ATOM 707 C CA . GLU A 1 104 ? 28.541 3.120 -45.486 1.00 43.62 104 GLU A CA 1
ATOM 708 C C . GLU A 1 104 ? 29.651 4.181 -45.458 1.00 43.62 104 GLU A C 1
ATOM 710 O O . GLU A 1 104 ? 30.835 3.875 -45.293 1.00 43.62 104 GLU A O 1
ATOM 715 N N . GLU A 1 105 ? 29.264 5.433 -45.698 1.00 59.31 105 GLU A N 1
ATOM 716 C CA . GLU A 1 105 ? 30.131 6.603 -45.598 1.00 59.31 105 GLU A CA 1
ATOM 717 C C . GLU A 1 105 ? 30.530 6.807 -44.123 1.00 59.31 105 GLU A C 1
ATOM 719 O O . GLU A 1 105 ? 29.656 6.813 -43.253 1.00 59.31 105 GLU A O 1
ATOM 724 N N . PRO A 1 106 ? 31.831 6.941 -43.804 1.00 70.94 106 PRO A N 1
ATOM 725 C CA . PRO A 1 106 ? 32.290 7.056 -42.427 1.00 70.94 106 PRO A CA 1
ATOM 726 C C . PRO A 1 106 ? 31.674 8.293 -41.752 1.00 70.94 106 PRO A C 1
ATOM 728 O O . PRO A 1 106 ? 31.736 9.390 -42.315 1.00 70.94 106 PRO A O 1
ATOM 731 N N . PRO A 1 107 ? 31.109 8.156 -40.538 1.00 68.62 107 PRO A N 1
ATOM 732 C CA . PRO A 1 107 ? 30.478 9.268 -39.846 1.00 68.62 107 PRO A CA 1
ATOM 733 C C . PRO A 1 107 ? 31.498 10.374 -39.563 1.00 68.62 107 PRO A C 1
ATOM 735 O O . PRO A 1 107 ? 32.619 10.123 -39.113 1.00 68.62 107 PRO A O 1
ATOM 738 N N . ALA A 1 108 ? 31.087 11.615 -39.827 1.00 70.69 108 ALA A N 1
ATOM 739 C CA . ALA A 1 108 ? 31.886 12.800 -39.563 1.00 70.69 108 ALA A CA 1
ATOM 740 C C . ALA A 1 108 ? 32.346 12.847 -38.087 1.00 70.69 108 ALA A C 1
ATOM 742 O O . ALA A 1 108 ? 31.574 12.495 -37.188 1.00 70.69 108 ALA A O 1
ATOM 743 N N . PRO A 1 109 ? 33.587 13.292 -37.811 1.00 70.69 109 PRO A N 1
ATOM 744 C CA . PRO A 1 109 ? 34.111 13.383 -36.454 1.00 70.69 109 PRO A CA 1
ATOM 745 C C . PRO A 1 109 ? 33.234 14.290 -35.585 1.00 70.69 109 PRO A C 1
ATOM 747 O O . PRO A 1 109 ? 32.880 15.404 -35.975 1.00 70.69 109 PRO A O 1
ATOM 750 N N . ALA A 1 110 ? 32.891 13.796 -34.394 1.00 64.75 110 ALA A N 1
ATOM 751 C CA . ALA A 1 110 ? 32.073 14.516 -33.429 1.00 64.75 110 ALA A CA 1
ATOM 752 C C . ALA A 1 110 ? 32.711 15.874 -33.057 1.00 64.75 110 ALA A C 1
ATOM 754 O O . ALA A 1 110 ? 33.927 15.943 -32.847 1.00 64.75 110 ALA A O 1
ATOM 755 N N . PRO A 1 111 ? 31.916 16.956 -32.948 1.00 68.62 111 PRO A N 1
ATOM 756 C CA . PRO A 1 111 ? 32.416 18.262 -32.540 1.00 68.62 111 PRO A CA 1
ATOM 757 C C . PRO A 1 111 ? 32.988 18.211 -31.117 1.00 68.62 111 PRO A C 1
ATOM 759 O O . PRO A 1 111 ? 32.419 17.593 -30.217 1.00 68.62 111 PRO A O 1
ATOM 762 N N . ALA A 1 112 ? 34.128 18.878 -30.925 1.00 65.44 112 ALA A N 1
ATOM 763 C CA . ALA A 1 112 ? 34.812 18.964 -29.641 1.00 65.44 112 ALA A CA 1
ATOM 764 C C . ALA A 1 112 ? 33.896 19.557 -28.546 1.00 65.44 112 ALA A C 1
ATOM 766 O O . ALA A 1 112 ? 33.133 20.488 -28.824 1.00 65.44 112 ALA A O 1
ATOM 767 N N . PRO A 1 113 ? 33.969 19.053 -27.299 1.00 66.00 113 PRO A N 1
ATOM 768 C CA . PRO A 1 113 ? 33.146 19.540 -26.200 1.00 66.00 113 PRO A CA 1
ATOM 769 C C . PRO A 1 113 ? 33.427 21.020 -25.920 1.00 66.00 113 PRO A C 1
ATOM 771 O O . PRO A 1 113 ? 34.574 21.440 -25.760 1.00 66.00 113 PRO A O 1
ATOM 774 N N . ALA A 1 114 ? 32.357 21.814 -25.857 1.00 67.25 114 ALA A N 1
ATOM 775 C CA . ALA A 1 114 ? 32.430 23.224 -25.505 1.00 67.25 114 ALA A CA 1
ATOM 776 C C . ALA A 1 114 ? 32.953 23.407 -24.063 1.00 67.25 114 ALA A C 1
ATOM 778 O O . ALA A 1 114 ? 32.638 22.596 -23.186 1.00 67.25 114 ALA A O 1
ATOM 779 N N . PRO A 1 115 ? 33.723 24.476 -23.784 1.00 67.31 115 PRO A N 1
ATOM 780 C CA . PRO A 1 115 ? 34.259 24.744 -22.455 1.00 67.31 115 PRO A CA 1
ATOM 781 C C . PRO A 1 115 ? 33.132 24.937 -21.431 1.00 67.31 115 PRO A C 1
ATOM 783 O O . PRO A 1 115 ? 32.228 25.757 -21.612 1.00 67.31 115 PRO A O 1
ATOM 786 N N . ALA A 1 116 ? 33.203 24.176 -20.337 1.00 58.31 116 ALA A N 1
ATOM 787 C CA . ALA A 1 116 ? 32.264 24.257 -19.229 1.00 58.31 116 ALA A CA 1
ATOM 788 C C . ALA A 1 116 ? 32.323 25.649 -18.577 1.00 58.31 116 ALA A C 1
ATOM 790 O O . ALA A 1 116 ? 33.366 26.083 -18.085 1.00 58.31 116 ALA A O 1
ATOM 791 N N . LYS A 1 117 ? 31.186 26.352 -18.559 1.00 67.88 117 LYS A N 1
ATOM 792 C CA . LYS A 1 117 ? 31.014 27.582 -17.779 1.00 67.88 117 LYS A CA 1
ATOM 793 C C . LYS A 1 117 ? 31.087 27.237 -16.292 1.00 67.88 117 LYS A C 1
ATOM 795 O O . LYS A 1 117 ? 30.194 26.586 -15.759 1.00 67.88 117 LYS A O 1
ATOM 800 N N . VAL A 1 118 ? 32.144 27.701 -15.633 1.00 60.72 118 VAL A N 1
ATOM 801 C CA . VAL A 1 118 ? 32.292 27.664 -14.176 1.00 60.72 118 VAL A CA 1
ATOM 802 C C . VAL A 1 118 ? 31.233 28.593 -13.581 1.00 60.72 118 VAL A C 1
ATOM 804 O O . VAL A 1 118 ? 31.294 29.808 -13.765 1.00 60.72 118 VAL A O 1
ATOM 807 N N . MET A 1 119 ? 30.220 28.026 -12.926 1.00 66.81 119 MET A N 1
ATOM 808 C CA . MET A 1 119 ? 29.223 28.823 -12.214 1.00 66.81 119 MET A CA 1
ATOM 809 C C . MET A 1 119 ? 29.818 29.362 -10.904 1.00 66.81 119 MET A C 1
ATOM 811 O O . MET A 1 119 ? 30.542 28.633 -10.222 1.00 66.81 119 MET A O 1
ATOM 815 N N . PRO A 1 120 ? 29.524 30.620 -10.536 1.00 72.69 120 PRO A N 1
ATOM 816 C CA . PRO A 1 120 ? 29.961 31.193 -9.271 1.00 72.69 120 PRO A CA 1
ATOM 817 C C . PRO A 1 120 ? 29.322 30.450 -8.090 1.00 72.69 120 PRO A C 1
ATOM 819 O O . PRO A 1 120 ? 28.109 30.253 -8.038 1.00 72.69 120 PRO A O 1
ATOM 822 N N . VAL A 1 121 ? 30.165 30.034 -7.145 1.00 73.06 121 VAL A N 1
ATOM 823 C CA . VAL A 1 121 ? 29.773 29.395 -5.883 1.00 73.06 121 VAL A CA 1
ATOM 824 C C . VAL A 1 121 ? 29.049 30.425 -5.013 1.00 73.06 121 VAL A C 1
ATOM 826 O O . VAL A 1 121 ? 29.582 31.502 -4.750 1.00 73.06 121 VAL A O 1
ATOM 829 N N . ALA A 1 122 ? 27.827 30.105 -4.582 1.00 80.50 122 ALA A N 1
ATOM 830 C CA . ALA A 1 122 ? 27.056 30.956 -3.684 1.00 80.50 122 ALA A CA 1
ATOM 831 C C . ALA A 1 122 ? 27.716 31.025 -2.289 1.00 80.50 122 ALA A C 1
ATOM 833 O O . ALA A 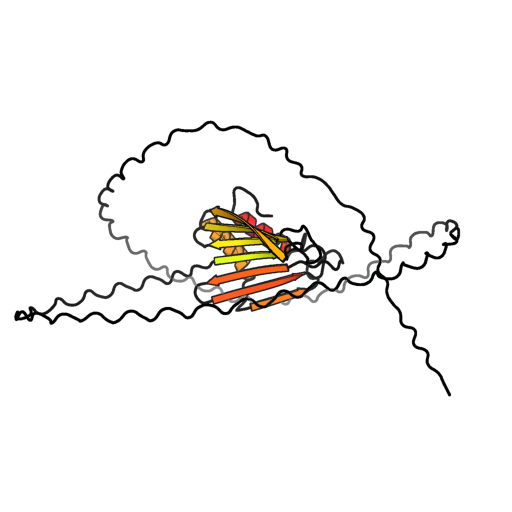1 122 ? 28.219 30.006 -1.805 1.00 80.50 122 ALA A O 1
ATOM 834 N N . PRO A 1 123 ? 27.720 32.197 -1.627 1.00 85.81 123 PRO A N 1
ATOM 835 C CA . PRO A 1 123 ? 28.252 32.333 -0.275 1.00 85.81 123 PRO A CA 1
ATOM 836 C C . PRO A 1 123 ? 27.449 31.485 0.730 1.00 85.81 123 PRO A C 1
ATOM 838 O O . PRO A 1 123 ? 26.243 31.293 0.545 1.00 85.81 123 PRO A O 1
ATOM 841 N N . PRO A 1 124 ? 28.093 30.976 1.796 1.00 88.12 124 PRO A N 1
ATOM 842 C CA . PRO A 1 124 ? 27.419 30.185 2.820 1.00 88.12 124 PRO A CA 1
ATOM 843 C C . PRO A 1 124 ? 26.337 31.010 3.542 1.00 88.12 124 PRO A C 1
ATOM 845 O O . PRO A 1 124 ? 26.505 32.220 3.721 1.00 88.12 124 PRO A O 1
ATOM 848 N N . PRO A 1 125 ? 25.229 30.378 3.973 1.00 88.38 125 PRO A N 1
ATOM 849 C CA . PRO A 1 125 ? 24.186 31.061 4.729 1.00 88.38 125 PRO A CA 1
ATOM 850 C C . PRO A 1 125 ? 24.715 31.551 6.091 1.00 88.38 125 PRO A C 1
ATOM 852 O O . PRO A 1 125 ? 25.587 30.903 6.680 1.00 88.38 125 PRO A O 1
ATOM 855 N N . PRO A 1 126 ? 24.193 32.676 6.616 1.00 91.56 126 PRO A N 1
ATOM 856 C CA . PRO A 1 126 ? 24.552 33.164 7.942 1.00 91.56 126 PRO A CA 1
ATOM 857 C C . PRO A 1 126 ? 24.128 32.166 9.037 1.00 91.56 126 PRO A C 1
ATOM 859 O O . PRO A 1 126 ? 23.142 31.443 8.862 1.00 91.56 126 PRO A O 1
ATOM 862 N N . PRO A 1 127 ? 24.844 32.123 10.176 1.00 91.81 127 PRO A N 1
ATOM 863 C CA . PRO A 1 127 ? 24.477 31.272 11.300 1.00 91.81 127 PRO A CA 1
ATOM 864 C C . PRO A 1 127 ? 23.096 31.659 11.864 1.00 91.81 127 PRO A C 1
ATOM 866 O O . PRO A 1 127 ? 22.739 32.842 11.854 1.00 91.81 127 PRO A O 1
ATOM 869 N N . PRO A 1 128 ? 22.311 30.689 12.368 1.00 90.75 128 PRO A N 1
ATOM 870 C CA . PRO A 1 128 ? 21.030 30.971 13.004 1.00 90.75 128 PRO A CA 1
ATOM 871 C C . PRO A 1 128 ? 21.219 31.816 14.279 1.00 90.75 128 PRO A C 1
ATOM 873 O O . PRO A 1 128 ? 22.238 31.675 14.963 1.00 90.75 128 PRO A O 1
ATOM 876 N N . PRO A 1 129 ? 20.250 32.685 14.625 1.00 91.81 129 PRO A N 1
ATOM 877 C CA . PRO A 1 129 ? 20.293 33.450 15.865 1.00 91.81 129 PRO A CA 1
ATOM 878 C C . PRO A 1 129 ? 20.234 32.521 17.092 1.00 91.81 129 PRO A C 1
ATOM 880 O O . PRO A 1 129 ? 19.613 31.455 17.027 1.00 91.81 129 PRO A O 1
ATOM 883 N N . PRO A 1 130 ? 20.856 32.909 18.220 1.00 91.69 130 PRO A N 1
ATOM 884 C CA . PRO A 1 130 ? 20.786 32.141 19.458 1.00 91.69 130 PRO A CA 1
ATOM 885 C C . PRO A 1 130 ? 19.338 32.060 19.984 1.00 91.69 130 PRO A C 1
ATOM 887 O O . PRO A 1 130 ? 18.572 33.014 19.815 1.00 91.69 130 PRO A O 1
ATOM 890 N N . PRO A 1 131 ? 18.945 30.943 20.627 1.00 90.31 131 PRO A N 1
ATOM 891 C CA . PRO A 1 131 ? 17.622 30.805 21.227 1.00 90.31 131 PRO A CA 1
ATOM 892 C C . PRO A 1 131 ? 17.420 31.809 22.379 1.00 90.31 131 PRO A C 1
ATOM 894 O O . PRO A 1 131 ? 18.382 32.138 23.079 1.00 90.31 131 PRO A O 1
ATOM 897 N N . PRO A 1 132 ? 16.183 32.293 22.604 1.00 89.62 132 PRO A N 1
ATOM 898 C CA . PRO A 1 132 ? 15.874 33.168 23.729 1.00 89.62 132 PRO A CA 1
ATOM 899 C C . PRO A 1 132 ? 16.068 32.438 25.072 1.00 89.62 132 PRO A C 1
ATOM 901 O O . PRO A 1 132 ? 15.852 31.225 25.148 1.00 89.62 132 PRO A O 1
ATOM 904 N N . PRO A 1 133 ? 16.462 33.155 26.141 1.00 89.88 133 PRO A N 1
ATOM 905 C CA . PRO A 1 133 ? 16.594 32.574 27.471 1.00 89.88 133 PRO A CA 1
ATOM 906 C C . PRO A 1 133 ? 15.233 32.086 28.006 1.00 89.88 133 PRO A C 1
ATOM 908 O O . PRO A 1 133 ? 14.203 32.701 27.710 1.00 89.88 133 PRO A O 1
ATOM 911 N N . PRO A 1 134 ? 15.207 30.997 28.796 1.00 88.19 134 PRO A N 1
ATOM 912 C CA . PRO A 1 134 ? 13.982 30.503 29.413 1.00 88.19 134 PRO A CA 1
ATOM 913 C C . PRO A 1 134 ? 13.399 31.533 30.403 1.00 88.19 134 PRO A C 1
ATOM 915 O O . PRO A 1 134 ? 14.163 32.222 31.085 1.00 88.19 134 PRO A O 1
ATOM 918 N N . PRO A 1 135 ? 12.060 31.648 30.499 1.00 83.69 135 PRO A N 1
ATOM 919 C CA . PRO A 1 135 ? 11.405 32.524 31.467 1.00 83.69 135 PRO A CA 1
ATOM 920 C C . PRO A 1 135 ? 11.700 32.087 32.909 1.00 83.69 135 PRO A C 1
ATOM 922 O O . PRO A 1 135 ? 11.811 30.896 33.203 1.00 83.69 135 PRO A O 1
ATOM 925 N N . ALA A 1 136 ? 11.839 33.066 33.806 1.00 83.94 136 ALA A N 1
ATOM 926 C CA . ALA A 1 136 ? 12.073 32.826 35.226 1.00 83.94 136 ALA A CA 1
ATOM 927 C C . ALA A 1 136 ? 10.850 32.145 35.881 1.00 83.94 136 ALA A C 1
ATOM 929 O O . ALA A 1 136 ? 9.719 32.505 35.549 1.00 83.94 136 ALA A O 1
ATOM 930 N N . PRO A 1 137 ? 11.053 31.184 36.802 1.00 80.44 137 PRO A N 1
ATOM 931 C CA . PRO A 1 137 ? 9.964 30.533 37.526 1.00 80.44 137 PRO A CA 1
ATOM 932 C C . PRO A 1 137 ? 9.225 31.531 38.430 1.00 80.44 137 PRO A C 1
ATOM 934 O O . PRO A 1 137 ? 9.851 32.294 39.168 1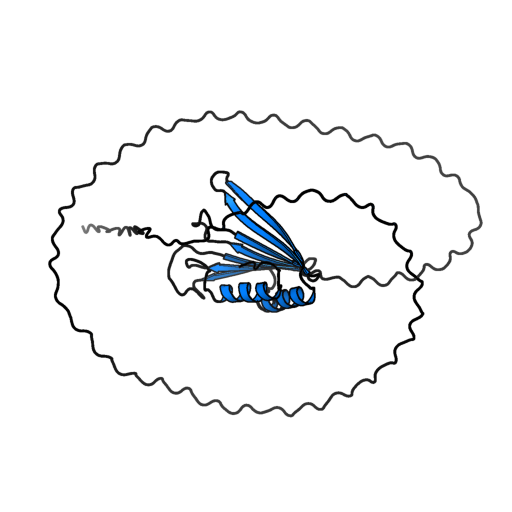.00 80.44 137 PRO A O 1
ATOM 937 N N . GLU A 1 138 ? 7.892 31.526 38.361 1.00 79.00 138 GLU A N 1
ATOM 938 C CA . GLU A 1 138 ? 7.031 32.353 39.212 1.00 79.00 138 GLU A CA 1
ATOM 939 C C . GLU A 1 138 ? 6.997 31.828 40.665 1.00 79.00 138 GLU A C 1
ATOM 941 O O . GLU A 1 138 ? 7.106 30.618 40.880 1.00 79.00 138 GLU A O 1
ATOM 946 N N . PRO A 1 139 ? 6.845 32.706 41.679 1.00 76.62 139 PRO A N 1
ATOM 947 C CA . PRO A 1 139 ? 6.799 32.308 43.087 1.00 76.62 139 PRO A CA 1
ATOM 948 C C . PRO A 1 139 ? 5.512 31.544 43.439 1.00 76.62 139 PRO A C 1
ATOM 950 O O . PRO A 1 139 ? 4.409 32.065 43.269 1.00 76.62 139 PRO A O 1
ATOM 953 N N . GLU A 1 140 ? 5.649 30.336 43.991 1.00 69.44 140 GLU A N 1
ATOM 954 C CA . GLU A 1 140 ? 4.533 29.559 44.543 1.00 69.44 140 GLU A CA 1
ATOM 955 C C . GLU A 1 140 ? 3.949 30.221 45.803 1.00 69.44 140 GLU A C 1
ATOM 957 O O . GLU A 1 140 ? 4.668 30.625 46.721 1.00 69.44 140 GLU A O 1
ATOM 962 N N . ALA A 1 141 ? 2.618 30.316 45.854 1.00 70.75 141 ALA A N 1
ATOM 963 C CA . ALA A 1 141 ? 1.879 30.823 47.005 1.00 70.75 141 ALA A CA 1
ATOM 964 C C . ALA A 1 141 ? 1.820 29.785 48.148 1.00 70.75 141 ALA A C 1
ATOM 966 O O . ALA A 1 141 ? 1.729 28.583 47.885 1.00 70.75 141 ALA A O 1
ATOM 967 N N . PRO A 1 142 ? 1.823 30.221 49.423 1.00 70.75 142 PRO A N 1
ATOM 968 C CA . PRO A 1 142 ? 1.803 29.313 50.564 1.00 70.75 142 PRO A CA 1
ATOM 969 C C . PRO A 1 142 ? 0.439 28.612 50.735 1.00 70.75 142 PRO A C 1
ATOM 971 O O . PRO A 1 142 ? -0.608 29.242 50.551 1.00 70.75 142 PRO A O 1
ATOM 974 N N . PRO A 1 143 ? 0.425 27.328 51.143 1.00 67.81 143 PRO A N 1
ATOM 975 C CA . PRO A 1 143 ? -0.802 26.568 51.350 1.00 67.81 143 PRO A CA 1
ATOM 976 C C . PRO A 1 143 ? -1.542 27.010 52.622 1.00 67.81 143 PRO A C 1
ATOM 978 O O . PRO A 1 143 ? -0.963 27.130 53.701 1.00 67.81 143 PRO A O 1
ATOM 981 N N . ILE A 1 144 ? -2.856 27.200 52.497 1.00 63.28 144 ILE A N 1
ATOM 982 C CA . ILE A 1 144 ? -3.778 27.431 53.614 1.00 63.28 144 ILE A CA 1
ATOM 983 C C . ILE A 1 144 ? -4.165 26.067 54.199 1.00 63.28 144 ILE A C 1
ATOM 985 O O . ILE A 1 144 ? -4.752 25.234 53.511 1.00 63.28 144 ILE A O 1
ATOM 989 N N . VAL A 1 145 ? -3.836 25.834 55.472 1.00 52.66 145 VAL A N 1
ATOM 990 C CA . VAL A 1 145 ? -4.126 24.580 56.187 1.00 52.66 145 VAL A CA 1
ATOM 991 C C . VAL A 1 145 ? -5.478 24.690 56.896 1.00 52.66 145 VAL A C 1
ATOM 993 O O . VAL A 1 145 ? -5.615 25.436 57.863 1.00 52.66 145 VAL A O 1
ATOM 996 N N . VAL A 1 146 ? -6.476 23.927 56.440 1.00 60.50 146 VAL A N 1
ATOM 997 C CA . VAL A 1 146 ? -7.766 23.748 57.127 1.00 60.50 146 VAL A CA 1
ATOM 998 C C . VAL A 1 146 ? -7.773 22.370 57.792 1.00 60.50 146 VAL A C 1
ATOM 1000 O O . VAL A 1 146 ? -7.703 21.347 57.117 1.00 60.50 146 VAL A O 1
ATOM 1003 N N . ASN A 1 147 ? -7.835 22.346 59.126 1.00 55.00 147 ASN A N 1
ATOM 1004 C CA . ASN A 1 147 ? -7.888 21.124 59.933 1.00 55.00 147 ASN A CA 1
ATOM 1005 C C . ASN A 1 147 ? -9.324 20.565 59.954 1.00 55.00 147 ASN A C 1
ATOM 1007 O O . ASN A 1 147 ? -10.170 21.014 60.730 1.00 55.00 147 ASN A O 1
ATOM 1011 N N . HIS A 1 148 ? -9.595 19.572 59.111 1.00 55.72 148 HIS A N 1
ATOM 1012 C CA . HIS A 1 148 ? -10.766 18.700 59.217 1.00 55.72 148 HIS A CA 1
ATOM 1013 C C . HIS A 1 148 ? -10.311 17.277 59.536 1.00 55.72 148 HIS A C 1
ATOM 1015 O O . HIS A 1 148 ? -9.402 16.755 58.896 1.00 55.72 148 HIS A O 1
ATOM 1021 N N . ALA A 1 149 ? -10.937 16.664 60.545 1.00 63.78 149 ALA A N 1
ATOM 1022 C CA . ALA A 1 149 ? -10.763 15.249 60.843 1.00 63.78 149 ALA A CA 1
ATOM 1023 C C . ALA A 1 149 ? -11.275 14.438 59.633 1.00 63.78 149 ALA A C 1
ATOM 1025 O O . ALA A 1 149 ? -12.460 14.558 59.315 1.00 63.78 149 ALA A O 1
ATOM 1026 N N . PRO A 1 150 ? -10.419 13.677 58.924 1.00 68.31 150 PRO A N 1
ATOM 1027 C CA . PRO A 1 150 ? -10.817 13.018 57.685 1.00 68.31 150 PRO A CA 1
ATOM 1028 C C . PRO A 1 150 ? -11.767 11.857 57.979 1.00 68.31 150 PRO A C 1
ATOM 1030 O O . PRO A 1 150 ? -11.419 10.946 58.732 1.00 68.31 150 PRO A O 1
ATOM 1033 N N . GLU A 1 151 ? -12.946 11.858 57.355 1.00 77.38 151 GLU A N 1
ATOM 1034 C CA . GLU A 1 151 ? -13.682 10.610 57.162 1.00 77.38 151 GLU A CA 1
ATOM 1035 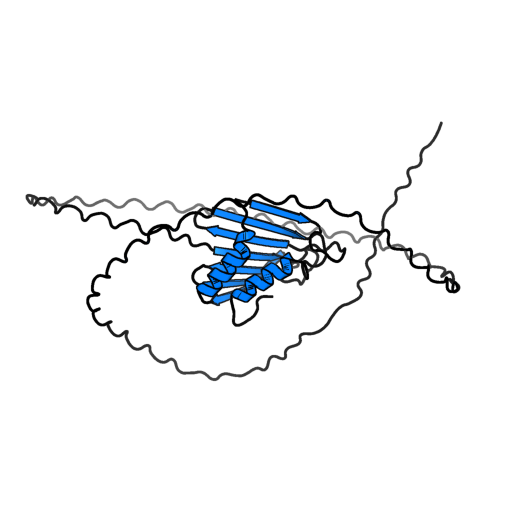C C . GLU A 1 151 ? -12.779 9.619 56.408 1.00 77.38 151 GLU A C 1
ATOM 1037 O O . GLU A 1 151 ? -12.024 10.032 55.517 1.00 77.38 151 GLU A O 1
ATOM 1042 N N . PRO A 1 152 ? -12.809 8.320 56.760 1.00 81.69 152 PRO A N 1
ATOM 1043 C CA . PRO A 1 152 ? -12.041 7.320 56.039 1.00 81.69 152 PRO A CA 1
ATOM 1044 C C . PRO A 1 152 ? -12.442 7.371 54.557 1.00 81.69 152 PRO A C 1
ATOM 1046 O O . PRO A 1 152 ? -13.635 7.280 54.251 1.00 81.69 152 PRO A O 1
ATOM 1049 N N . PRO A 1 153 ? -11.480 7.557 53.635 1.00 83.31 153 PRO A N 1
ATOM 1050 C CA . PRO A 1 153 ? -11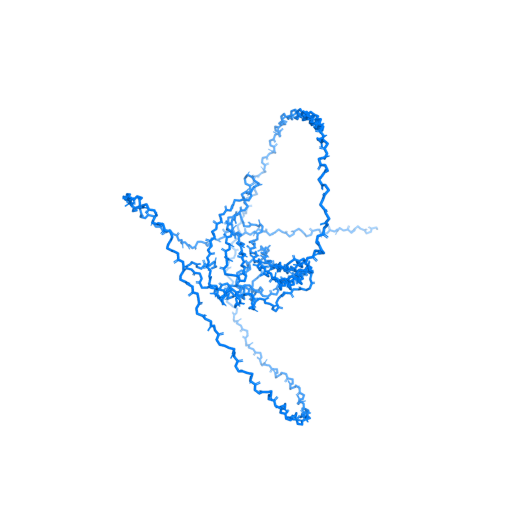.794 7.700 52.226 1.00 83.31 153 PRO A CA 1
ATOM 1051 C C . PRO A 1 153 ? -12.514 6.437 51.742 1.00 83.31 153 PRO A C 1
ATOM 1053 O O . PRO A 1 153 ? -12.118 5.328 52.125 1.00 83.31 153 PRO A O 1
ATOM 1056 N N . PRO A 1 154 ? -13.566 6.574 50.913 1.00 87.62 154 PRO A N 1
ATOM 1057 C CA . PRO A 1 154 ? -14.203 5.419 50.306 1.00 87.62 154 PRO A CA 1
ATOM 1058 C C . PRO A 1 154 ? -13.135 4.590 49.580 1.00 87.62 154 PRO A C 1
ATOM 1060 O O . PRO A 1 154 ? -12.205 5.168 49.003 1.00 87.62 154 PRO A O 1
ATOM 1063 N N . PRO A 1 155 ? -13.232 3.247 49.615 1.00 89.56 155 PRO A N 1
ATOM 1064 C CA . PRO A 1 155 ? -12.280 2.402 48.915 1.00 89.56 155 PRO A CA 1
ATOM 1065 C C . PRO A 1 155 ? -12.223 2.840 47.447 1.00 89.56 155 PRO A C 1
ATOM 1067 O O . PRO A 1 155 ? -13.276 3.104 46.853 1.00 89.56 155 PRO A O 1
ATOM 1070 N N . PRO A 1 156 ? -11.018 2.964 46.863 1.00 89.94 156 PRO A N 1
ATOM 1071 C CA . PRO A 1 156 ? -10.889 3.383 45.481 1.00 89.94 156 PRO A CA 1
ATOM 1072 C C . PRO A 1 156 ? -11.702 2.425 44.603 1.00 89.94 156 PRO A C 1
ATOM 1074 O O . PRO A 1 156 ? -11.652 1.209 44.831 1.00 89.94 156 PRO A O 1
ATOM 1077 N N . PRO A 1 157 ? -12.475 2.937 43.627 1.00 91.56 157 PRO A N 1
ATOM 1078 C CA . PRO A 1 157 ? -13.170 2.070 42.692 1.00 91.56 157 PRO A CA 1
ATOM 1079 C C . PRO A 1 157 ? -12.146 1.123 42.053 1.00 91.56 157 PRO A C 1
ATOM 1081 O O . PRO A 1 157 ? -11.012 1.548 41.792 1.00 91.56 157 PRO A O 1
ATOM 1084 N N . PRO A 1 158 ? -12.506 -0.153 41.821 1.00 91.75 158 PRO A N 1
ATOM 1085 C CA . PRO A 1 158 ? -11.609 -1.073 41.144 1.00 91.75 158 PRO A CA 1
ATOM 1086 C C . PRO A 1 158 ? -11.161 -0.427 39.827 1.00 91.75 158 PRO A C 1
ATOM 1088 O O . PRO A 1 158 ? -11.993 0.180 39.141 1.00 91.75 158 PRO A O 1
ATOM 1091 N N . PRO A 1 159 ? -9.862 -0.501 39.484 1.00 91.25 159 PRO A N 1
ATOM 1092 C CA . PRO A 1 159 ? -9.377 0.076 38.244 1.00 91.25 159 PRO A CA 1
ATOM 1093 C C . PRO A 1 159 ? -10.203 -0.502 37.089 1.00 91.25 159 PRO A C 1
ATOM 1095 O O . PRO A 1 159 ? -10.444 -1.716 37.070 1.00 91.25 159 PRO A O 1
ATOM 1098 N N . PRO A 1 160 ? -10.681 0.336 36.150 1.00 91.19 160 PRO A N 1
ATOM 1099 C CA . PRO A 1 160 ? -11.391 -0.167 34.989 1.00 91.19 160 PRO A CA 1
ATOM 1100 C C . PRO A 1 160 ? -10.513 -1.215 34.294 1.00 91.19 160 PRO A C 1
ATOM 1102 O O . PRO A 1 160 ? -9.291 -1.031 34.226 1.00 91.19 160 PRO A O 1
ATOM 1105 N N . PRO A 1 161 ? -11.100 -2.325 33.810 1.00 91.00 161 PRO A N 1
ATOM 1106 C CA . PRO A 1 161 ? -10.338 -3.325 33.083 1.00 91.00 161 PRO A CA 1
ATOM 1107 C C . PRO A 1 161 ? -9.579 -2.632 31.943 1.00 91.00 161 PRO A C 1
ATOM 1109 O O . PRO A 1 161 ? -10.149 -1.755 31.282 1.00 91.00 161 PRO A O 1
ATOM 1112 N N . PRO A 1 162 ? -8.296 -2.972 31.726 1.00 85.38 162 PRO A N 1
ATOM 1113 C CA . PRO A 1 162 ? -7.515 -2.359 30.666 1.00 85.38 162 PRO A CA 1
ATOM 1114 C C . PRO A 1 162 ? -8.248 -2.558 29.333 1.00 85.38 162 PRO A C 1
ATOM 1116 O O . PRO A 1 162 ? -8.725 -3.667 29.064 1.00 85.38 162 PRO A O 1
ATOM 1119 N N . PRO A 1 163 ? -8.383 -1.505 28.507 1.00 77.50 163 PRO A N 1
ATOM 1120 C CA . PRO A 1 163 ? -9.009 -1.642 27.203 1.00 77.50 163 PRO A CA 1
ATOM 1121 C C . PRO A 1 163 ? -8.269 -2.722 26.401 1.00 77.50 163 PRO A C 1
ATOM 1123 O O . PRO A 1 163 ? -7.037 -2.796 26.474 1.00 77.50 163 PRO A O 1
ATOM 1126 N N . PRO A 1 164 ? -8.989 -3.576 25.650 1.00 66.38 164 PRO A N 1
ATOM 1127 C CA . PRO A 1 164 ? -8.347 -4.587 24.826 1.00 66.38 164 PRO A CA 1
ATOM 1128 C C . PRO A 1 164 ? -7.371 -3.899 23.858 1.00 66.38 164 PRO A C 1
ATOM 1130 O O . PRO A 1 164 ? -7.705 -2.845 23.307 1.00 66.38 164 PRO A O 1
ATOM 1133 N N . PRO A 1 165 ? -6.164 -4.453 23.646 1.00 58.41 165 PRO A N 1
ATOM 1134 C CA . PRO A 1 165 ? -5.202 -3.872 22.725 1.00 58.41 165 PRO A CA 1
ATOM 1135 C C . PRO A 1 165 ? -5.806 -3.873 21.322 1.00 58.41 165 PRO A C 1
ATOM 1137 O O . PRO A 1 165 ? -6.011 -4.923 20.713 1.00 58.41 165 PRO A O 1
ATOM 1140 N N . VAL A 1 166 ? -6.111 -2.685 20.802 1.00 53.69 166 VAL A N 1
ATOM 1141 C CA . VAL A 1 166 ? -6.549 -2.537 19.417 1.00 53.69 166 VAL A CA 1
ATOM 1142 C C . VAL A 1 166 ? -5.305 -2.700 18.552 1.00 53.69 166 VAL A C 1
ATOM 1144 O O . VAL A 1 166 ? -4.527 -1.764 18.377 1.00 53.69 166 VAL A O 1
ATOM 1147 N N . ALA A 1 167 ? -5.081 -3.906 18.038 1.00 57.19 167 ALA A N 1
ATOM 1148 C CA . ALA A 1 167 ? -4.079 -4.140 17.008 1.00 57.19 167 ALA A CA 1
ATOM 1149 C C . ALA A 1 167 ? -4.576 -3.499 15.703 1.00 57.19 167 ALA A C 1
ATOM 1151 O O . ALA A 1 167 ? -5.182 -4.155 14.855 1.00 57.19 167 ALA A O 1
ATOM 1152 N N . ILE A 1 168 ? -4.383 -2.185 15.564 1.00 63.69 168 ILE A N 1
ATOM 1153 C CA . ILE A 1 168 ? -4.680 -1.465 14.325 1.00 63.69 168 ILE A CA 1
ATOM 1154 C C . ILE A 1 168 ? -3.643 -1.923 13.306 1.00 63.69 168 ILE A C 1
ATOM 1156 O O . ILE A 1 168 ? -2.538 -1.395 13.265 1.00 63.69 168 ILE A O 1
ATOM 1160 N N . SER A 1 169 ? -4.005 -2.942 12.535 1.00 82.88 169 SER A N 1
ATOM 1161 C CA . SER A 1 169 ? -3.146 -3.525 11.512 1.00 82.88 169 SER A CA 1
ATOM 1162 C C . SER A 1 169 ? -3.341 -2.748 10.218 1.00 82.88 169 SER A C 1
ATOM 1164 O O . SER A 1 169 ? -4.308 -2.976 9.494 1.00 82.88 169 SER A O 1
ATOM 1166 N N . THR A 1 170 ? -2.488 -1.760 9.953 1.00 92.12 170 THR A N 1
ATOM 1167 C CA . THR A 1 170 ? -2.556 -0.996 8.697 1.00 92.12 170 THR A CA 1
ATOM 1168 C C . THR A 1 170 ? -1.692 -1.676 7.649 1.00 92.12 170 THR A C 1
ATOM 1170 O O . THR A 1 170 ? -0.490 -1.850 7.856 1.00 92.12 170 THR A O 1
ATOM 1173 N N . LEU A 1 171 ? -2.284 -2.021 6.506 1.00 93.69 171 LEU A N 1
ATOM 1174 C CA . LEU A 1 171 ? -1.558 -2.590 5.374 1.00 93.69 171 LEU A CA 1
ATOM 1175 C C . LEU A 1 171 ? -1.256 -1.504 4.343 1.00 93.69 171 LEU A C 1
ATOM 1177 O O . LEU A 1 171 ? -2.155 -0.801 3.877 1.00 93.69 171 LEU A O 1
ATOM 1181 N N . ILE A 1 172 ? 0.018 -1.373 3.988 1.00 95.00 172 ILE A N 1
ATOM 1182 C CA . ILE A 1 172 ? 0.513 -0.424 2.995 1.00 95.00 172 ILE A CA 1
ATOM 1183 C C . ILE A 1 172 ? 1.087 -1.208 1.817 1.00 95.00 172 ILE A C 1
ATOM 1185 O O . ILE A 1 172 ? 2.045 -1.961 1.973 1.00 95.00 172 ILE A O 1
ATOM 1189 N N . VAL A 1 173 ? 0.535 -0.984 0.631 1.00 93.69 173 VAL A N 1
ATOM 1190 C CA . VAL A 1 173 ? 1.012 -1.534 -0.640 1.00 93.69 173 VAL A CA 1
ATOM 1191 C C . VAL A 1 173 ? 1.624 -0.402 -1.448 1.00 93.69 173 VAL A C 1
ATOM 1193 O O . VAL A 1 173 ? 0.983 0.625 -1.647 1.00 93.69 173 VAL A O 1
ATOM 1196 N N . THR A 1 174 ? 2.858 -0.561 -1.910 1.00 92.88 174 THR A N 1
ATOM 1197 C CA . THR A 1 174 ? 3.543 0.408 -2.777 1.00 92.88 174 THR A CA 1
ATOM 1198 C C . THR A 1 174 ? 3.963 -0.290 -4.057 1.00 92.88 174 THR A C 1
ATOM 1200 O O . THR A 1 174 ? 4.703 -1.264 -3.997 1.00 92.88 174 THR A O 1
ATOM 1203 N N . VAL A 1 175 ? 3.502 0.204 -5.198 1.00 90.31 175 VAL A N 1
ATOM 1204 C CA . VAL A 1 175 ? 3.870 -0.280 -6.529 1.00 90.31 175 VAL A CA 1
ATOM 1205 C C . VAL A 1 175 ? 4.702 0.803 -7.190 1.00 90.31 175 VAL A C 1
ATOM 1207 O O . VAL A 1 175 ? 4.174 1.869 -7.517 1.00 90.31 175 VAL A O 1
ATOM 1210 N N . SER A 1 176 ? 5.995 0.536 -7.353 1.00 88.00 176 SER A N 1
ATOM 1211 C CA . SER A 1 176 ? 6.944 1.459 -7.967 1.00 88.00 176 SER A CA 1
ATOM 1212 C C . SER A 1 176 ? 7.297 0.985 -9.375 1.00 88.00 176 SER A C 1
ATOM 1214 O O . SER A 1 176 ? 7.662 -0.184 -9.558 1.00 88.00 176 SER A O 1
ATOM 1216 N N . PRO A 1 177 ? 7.231 1.873 -10.374 1.00 84.12 177 PRO A N 1
ATOM 1217 C CA . PRO A 1 177 ? 7.639 1.548 -11.723 1.00 84.12 177 PRO A CA 1
ATOM 1218 C C . PRO A 1 177 ? 9.167 1.433 -11.825 1.00 84.12 177 PRO A C 1
ATOM 1220 O O . PRO A 1 177 ? 9.893 1.764 -10.880 1.00 84.12 177 PRO A O 1
ATOM 1223 N N . PRO A 1 178 ? 9.671 0.999 -12.987 1.00 81.50 178 PRO A N 1
ATOM 1224 C CA . PRO A 1 178 ? 11.098 1.000 -13.260 1.00 81.50 178 PRO A CA 1
ATOM 1225 C C . PRO A 1 178 ? 11.690 2.405 -13.219 1.00 81.50 178 PRO A C 1
ATOM 1227 O O . PRO A 1 178 ? 11.078 3.356 -13.701 1.00 81.50 178 PRO A O 1
ATOM 1230 N N . THR A 1 179 ? 12.919 2.531 -12.714 1.00 74.19 179 THR A N 1
ATOM 1231 C CA . THR A 1 179 ? 13.638 3.818 -12.624 1.00 74.19 179 THR A CA 1
ATOM 1232 C C . THR A 1 179 ? 13.891 4.462 -13.987 1.00 74.19 179 THR A C 1
ATOM 1234 O O . THR A 1 179 ? 14.013 5.681 -14.076 1.00 74.19 179 THR A O 1
ATOM 1237 N N . ALA A 1 180 ? 13.930 3.659 -15.053 1.00 75.44 180 ALA A N 1
ATOM 1238 C CA . ALA A 1 180 ? 14.044 4.131 -16.429 1.00 75.44 180 ALA A CA 1
ATOM 1239 C C . ALA A 1 180 ? 12.762 4.812 -16.949 1.00 75.44 180 ALA A C 1
ATOM 1241 O O . ALA A 1 180 ? 12.806 5.502 -17.967 1.00 75.44 180 ALA A O 1
ATOM 1242 N N . CYS A 1 181 ? 11.618 4.646 -16.273 1.00 78.75 181 CYS A N 1
ATOM 1243 C CA . CYS A 1 181 ? 10.356 5.216 -16.718 1.00 78.75 181 CYS A CA 1
ATOM 1244 C C . CYS A 1 181 ? 10.110 6.602 -16.110 1.00 78.75 181 CYS A C 1
ATOM 1246 O O . CYS A 1 181 ? 9.634 6.737 -14.983 1.00 78.75 181 CYS A O 1
ATOM 1248 N N . LYS A 1 182 ? 10.408 7.639 -16.897 1.00 73.75 182 LYS A N 1
ATOM 1249 C CA . LYS A 1 182 ? 10.307 9.050 -16.495 1.00 73.75 182 LYS A CA 1
ATOM 1250 C C . LYS A 1 182 ? 8.880 9.497 -16.148 1.00 73.75 182 LYS A C 1
ATOM 1252 O O . LYS A 1 182 ? 8.708 10.301 -15.239 1.00 73.75 182 LYS A O 1
ATOM 1257 N N . ASP A 1 183 ? 7.882 8.953 -16.842 1.00 78.62 183 ASP A N 1
ATOM 1258 C CA . ASP A 1 183 ? 6.475 9.358 -16.705 1.00 78.62 183 ASP A CA 1
ATOM 1259 C C . ASP A 1 183 ? 5.606 8.295 -16.019 1.00 78.62 183 ASP A C 1
ATOM 1261 O O . ASP A 1 183 ? 4.382 8.420 -15.971 1.00 78.62 183 ASP A O 1
ATOM 1265 N N . CYS A 1 184 ? 6.215 7.236 -15.477 1.00 85.06 184 CYS A N 1
ATOM 1266 C CA . CYS A 1 184 ? 5.446 6.213 -14.789 1.00 85.06 184 CYS A CA 1
ATOM 1267 C C . CYS A 1 184 ? 5.000 6.683 -13.403 1.00 85.06 184 CYS A C 1
ATOM 1269 O O . CYS A 1 184 ? 5.756 7.266 -12.621 1.00 85.06 184 CYS A O 1
ATOM 1271 N N . GLU A 1 185 ? 3.755 6.354 -13.081 1.00 90.00 185 GLU A N 1
ATOM 1272 C CA . GLU A 1 185 ? 3.158 6.615 -11.783 1.00 90.00 185 GLU A CA 1
ATOM 1273 C C . GLU A 1 185 ? 3.533 5.506 -10.790 1.00 90.00 185 GLU A C 1
ATOM 1275 O O . GLU A 1 185 ? 3.406 4.315 -11.066 1.00 90.00 185 GLU A O 1
ATOM 1280 N N . THR A 1 186 ? 3.979 5.910 -9.609 1.00 91.12 186 THR A N 1
ATOM 1281 C CA . THR A 1 186 ? 4.040 5.073 -8.415 1.00 91.12 186 THR A CA 1
ATOM 1282 C C . THR A 1 186 ? 2.725 5.205 -7.658 1.00 91.12 186 THR A C 1
ATOM 1284 O O . THR A 1 186 ? 2.232 6.313 -7.411 1.00 91.12 186 THR A O 1
ATOM 1287 N N . VAL A 1 187 ? 2.178 4.068 -7.240 1.00 93.19 187 VAL A N 1
ATOM 1288 C CA . VAL A 1 187 ? 0.920 4.001 -6.493 1.00 93.19 187 VAL A CA 1
ATOM 1289 C C . VAL A 1 187 ? 1.197 3.458 -5.102 1.00 93.19 187 VAL A C 1
ATOM 1291 O O . VAL A 1 187 ? 1.755 2.374 -4.951 1.00 93.19 187 VAL A O 1
ATOM 1294 N N . ARG A 1 188 ? 0.776 4.190 -4.073 1.00 94.12 188 ARG A N 1
ATOM 1295 C CA . ARG A 1 188 ? 0.800 3.748 -2.681 1.00 94.12 188 ARG A CA 1
ATOM 1296 C C . ARG A 1 188 ? -0.612 3.720 -2.117 1.00 94.12 188 ARG A C 1
ATOM 1298 O O . ARG A 1 188 ? -1.317 4.721 -2.108 1.00 94.12 188 ARG A O 1
ATOM 1305 N N . LEU A 1 189 ? -1.016 2.562 -1.627 1.00 95.88 189 LEU A N 1
ATOM 1306 C CA . LEU A 1 189 ? -2.322 2.285 -1.054 1.00 95.88 189 LEU A CA 1
ATOM 1307 C C . LEU A 1 189 ? -2.137 1.953 0.424 1.00 95.88 189 LEU A C 1
ATOM 1309 O O . LEU A 1 189 ? -1.400 1.030 0.744 1.00 95.88 189 LEU A O 1
ATOM 1313 N N . SER A 1 190 ? -2.792 2.686 1.320 1.00 96.69 190 SER A N 1
ATOM 1314 C CA . SER A 1 190 ? -2.830 2.371 2.755 1.00 96.69 190 SER A CA 1
ATOM 1315 C C . SER A 1 190 ? -4.259 2.032 3.157 1.00 96.69 190 SER A C 1
ATOM 1317 O O . SER A 1 190 ? -5.162 2.809 2.850 1.00 96.69 190 SER A O 1
ATOM 1319 N N . VAL A 1 191 ? -4.462 0.897 3.824 1.00 96.94 191 VAL A N 1
ATOM 1320 C CA . VAL A 1 191 ? -5.783 0.401 4.234 1.00 96.94 191 VAL A CA 1
ATOM 1321 C C . VAL A 1 191 ? -5.776 0.099 5.727 1.00 96.94 191 VAL A C 1
ATOM 1323 O O . VAL A 1 191 ? -4.931 -0.665 6.197 1.00 96.94 191 VAL A O 1
ATOM 1326 N N . SER A 1 192 ? -6.717 0.691 6.463 1.00 95.50 192 SER A N 1
ATOM 1327 C CA . SER A 1 192 ? -6.963 0.371 7.871 1.00 95.50 192 SER A CA 1
ATOM 1328 C C . SER A 1 192 ? -8.034 -0.724 8.018 1.00 95.50 192 SER A C 1
ATOM 1330 O O . SER A 1 192 ? -8.905 -0.849 7.150 1.00 95.50 192 SER A O 1
ATOM 1332 N N . PRO A 1 193 ? -8.071 -1.452 9.151 1.00 93.00 193 PRO A N 1
ATOM 1333 C CA . PRO A 1 193 ? -9.138 -2.422 9.434 1.00 93.00 193 PRO A CA 1
ATOM 1334 C C . PRO A 1 193 ? -10.527 -1.770 9.533 1.00 93.00 193 PRO A C 1
ATOM 1336 O O . PRO A 1 193 ? -11.555 -2.391 9.290 1.00 93.00 193 PRO A O 1
ATOM 1339 N N . THR A 1 194 ? -10.577 -0.473 9.854 1.00 94.12 194 THR A N 1
ATOM 1340 C CA . THR A 1 194 ? -11.827 0.297 9.925 1.00 94.12 194 THR A CA 1
ATOM 1341 C C . THR A 1 194 ? -12.384 0.671 8.547 1.00 94.12 194 THR A C 1
ATOM 1343 O O . THR A 1 194 ? -13.464 1.259 8.462 1.00 94.12 194 THR A O 1
ATOM 1346 N N . GLY A 1 195 ? -11.686 0.320 7.460 1.00 95.94 195 GLY A N 1
ATOM 1347 C CA . GLY A 1 195 ? -12.097 0.615 6.090 1.00 95.94 195 GLY A CA 1
ATOM 1348 C C . GLY A 1 195 ? -11.680 1.998 5.596 1.00 95.94 195 GLY A C 1
ATOM 1349 O O . GLY A 1 195 ? -12.170 2.447 4.559 1.00 95.94 195 GLY A O 1
ATOM 1350 N N . GLU A 1 196 ? -10.787 2.690 6.302 1.00 96.88 196 GLU A N 1
ATOM 1351 C CA . GLU A 1 196 ? -10.179 3.918 5.793 1.00 96.88 196 GLU A CA 1
ATOM 1352 C C . GLU A 1 196 ? -9.109 3.561 4.768 1.00 96.88 196 GLU A C 1
ATOM 1354 O O . GLU A 1 196 ? -8.262 2.698 5.002 1.00 96.88 196 GLU A O 1
ATOM 1359 N N . VAL A 1 197 ? -9.162 4.217 3.610 1.00 97.00 197 VAL A N 1
ATOM 1360 C CA . VAL A 1 197 ? -8.258 3.933 2.500 1.00 97.00 197 VAL A CA 1
ATOM 1361 C C . VAL A 1 197 ? -7.626 5.235 2.029 1.00 97.00 197 VAL A C 1
ATOM 1363 O O . VAL A 1 197 ? -8.322 6.182 1.664 1.00 97.00 197 VAL A O 1
ATOM 1366 N N . LEU A 1 198 ? -6.298 5.287 1.999 1.00 97.06 198 LEU A N 1
ATOM 1367 C CA . LEU A 1 198 ? -5.540 6.400 1.436 1.00 97.06 198 LEU A CA 1
ATOM 1368 C C . LEU A 1 198 ? -4.812 5.934 0.178 1.00 97.06 198 LEU A C 1
ATOM 1370 O O . LEU A 1 198 ? -3.963 5.048 0.245 1.00 97.06 198 LEU A O 1
ATOM 1374 N N . ILE A 1 199 ? -5.129 6.559 -0.956 1.00 96.56 199 ILE A N 1
ATOM 1375 C CA . ILE A 1 199 ? -4.443 6.324 -2.228 1.00 96.56 199 ILE A CA 1
ATOM 1376 C C . ILE A 1 199 ? -3.528 7.518 -2.498 1.00 96.56 199 ILE A C 1
ATOM 1378 O O . ILE A 1 199 ? -4.004 8.640 -2.678 1.00 96.56 199 ILE A O 1
ATOM 1382 N N . GLU A 1 200 ? -2.224 7.284 -2.539 1.00 95.50 200 GLU A N 1
ATOM 1383 C CA . GLU A 1 200 ? -1.214 8.238 -2.983 1.00 95.50 200 GLU A CA 1
ATOM 1384 C C . GLU A 1 200 ? -0.730 7.823 -4.372 1.00 95.50 200 GLU A C 1
ATOM 1386 O O . GLU A 1 200 ? -0.301 6.695 -4.597 1.00 95.50 200 GLU A O 1
ATOM 1391 N N . ARG A 1 201 ? -0.825 8.744 -5.317 1.00 95.06 201 ARG A N 1
ATOM 1392 C CA . ARG A 1 201 ? -0.481 8.545 -6.721 1.00 95.06 201 ARG A CA 1
ATOM 1393 C C . ARG A 1 201 ? 0.525 9.603 -7.106 1.00 95.06 201 ARG A C 1
ATOM 1395 O O . ARG A 1 201 ? 0.213 10.782 -6.947 1.00 95.06 201 ARG A O 1
ATOM 1402 N N . GLY A 1 202 ? 1.719 9.238 -7.540 1.00 92.94 202 GLY A N 1
ATOM 1403 C CA . GLY A 1 202 ? 2.716 10.249 -7.865 1.00 92.94 202 GLY A CA 1
ATOM 1404 C C . GLY A 1 202 ? 3.859 9.750 -8.714 1.00 92.94 202 GLY A C 1
ATOM 1405 O O . GLY A 1 202 ? 4.003 8.558 -8.947 1.00 92.94 202 GLY A O 1
ATOM 1406 N N . SER A 1 203 ? 4.673 10.681 -9.178 1.00 90.69 203 SER A N 1
ATOM 1407 C CA . SER A 1 203 ? 5.866 10.399 -9.961 1.00 90.69 203 SER A CA 1
ATOM 1408 C C . SER A 1 203 ? 7.040 11.215 -9.434 1.00 90.69 203 SER A C 1
ATOM 1410 O O . SER A 1 203 ? 6.882 12.243 -8.760 1.00 90.69 203 SER A O 1
ATOM 1412 N N . TRP A 1 204 ? 8.242 10.725 -9.717 1.00 82.56 204 TRP A N 1
ATOM 1413 C CA . TRP A 1 204 ? 9.459 11.479 -9.475 1.00 82.56 204 TRP A CA 1
ATOM 1414 C C . TRP A 1 204 ? 9.631 12.519 -10.581 1.00 82.56 204 TRP A C 1
ATOM 1416 O O . TRP A 1 204 ? 9.889 12.185 -11.735 1.00 82.56 204 TRP A O 1
ATOM 1426 N N . ASP A 1 205 ? 9.504 13.793 -10.230 1.00 84.00 205 ASP A N 1
ATOM 1427 C CA . ASP A 1 205 ? 9.829 14.898 -11.119 1.00 84.00 205 ASP A CA 1
ATOM 1428 C C . ASP A 1 205 ? 11.350 15.062 -11.147 1.00 84.00 205 ASP A C 1
ATOM 1430 O O . ASP A 1 205 ? 11.945 15.678 -10.260 1.00 84.00 205 ASP A O 1
ATOM 1434 N N . ILE A 1 206 ? 11.982 14.474 -12.165 1.00 77.00 206 ILE A N 1
ATOM 1435 C CA . ILE A 1 206 ? 13.439 14.491 -12.325 1.00 77.00 206 ILE A CA 1
ATOM 1436 C C . ILE A 1 206 ? 13.995 15.903 -12.541 1.00 77.00 206 ILE A C 1
ATOM 1438 O O . ILE A 1 206 ? 15.129 16.169 -12.148 1.00 77.00 206 ILE A O 1
ATOM 1442 N N . VAL A 1 207 ? 13.205 16.812 -13.129 1.00 86.75 207 VAL A N 1
ATOM 1443 C CA . VAL A 1 207 ? 13.633 18.193 -13.406 1.00 86.75 207 VAL A CA 1
ATOM 1444 C C . VAL A 1 207 ? 13.797 18.950 -12.096 1.00 86.75 207 VAL A C 1
ATOM 1446 O O . VAL A 1 207 ? 14.789 19.646 -11.901 1.00 86.75 207 VAL A O 1
ATOM 1449 N N . HIS A 1 208 ? 12.846 18.775 -11.180 1.00 86.62 208 HIS A N 1
ATOM 1450 C CA . HIS A 1 208 ? 12.858 19.450 -9.885 1.00 86.62 208 HIS A CA 1
ATOM 1451 C C . HIS A 1 208 ? 13.376 18.568 -8.736 1.00 86.62 208 HIS A C 1
ATOM 1453 O O . HIS A 1 208 ? 13.306 18.997 -7.586 1.00 86.62 208 HIS A O 1
ATOM 1459 N N . GLN A 1 209 ? 13.854 17.351 -9.030 1.00 84.75 209 GLN A N 1
ATOM 1460 C CA . GLN A 1 209 ? 14.288 16.331 -8.061 1.00 84.75 209 GLN A CA 1
ATOM 1461 C C . GLN A 1 209 ? 13.325 16.178 -6.875 1.00 84.75 209 GLN A C 1
ATOM 1463 O O . GLN A 1 209 ? 13.734 16.129 -5.713 1.00 84.75 209 GLN A O 1
ATOM 1468 N N . LYS A 1 210 ? 12.021 16.151 -7.161 1.00 88.94 210 LYS A N 1
ATOM 1469 C CA . LYS A 1 210 ? 10.986 16.098 -6.126 1.00 88.94 210 LYS A CA 1
ATOM 1470 C C . LYS A 1 210 ? 9.928 15.065 -6.463 1.00 88.94 210 LYS A C 1
ATOM 1472 O O . LYS A 1 210 ? 9.578 14.849 -7.616 1.00 88.94 210 LYS A O 1
ATOM 1477 N N . TRP A 1 211 ? 9.353 14.475 -5.429 1.00 82.44 211 TRP A N 1
ATOM 1478 C CA . TRP A 1 211 ? 8.183 13.625 -5.572 1.00 82.44 211 TRP A CA 1
ATOM 1479 C C . TRP A 1 211 ? 6.928 14.488 -5.709 1.00 82.44 211 TRP A C 1
ATOM 1481 O O . TRP A 1 211 ? 6.605 15.266 -4.808 1.00 82.44 211 TRP A O 1
ATOM 1491 N N . VAL A 1 212 ? 6.210 14.350 -6.822 1.00 90.31 212 VAL A N 1
ATOM 1492 C CA . VAL A 1 212 ? 4.918 15.011 -7.034 1.00 90.31 212 VAL A CA 1
ATOM 1493 C C . VAL A 1 212 ? 3.835 13.961 -6.884 1.00 90.31 212 VAL A C 1
ATOM 1495 O O . VAL A 1 212 ? 3.784 13.015 -7.662 1.00 90.31 212 VAL A O 1
ATOM 1498 N N . TYR A 1 213 ? 2.967 14.110 -5.884 1.00 94.44 213 TYR A N 1
ATOM 1499 C CA . TYR A 1 213 ? 1.904 13.144 -5.621 1.00 94.44 213 TYR A CA 1
ATOM 1500 C C . TYR A 1 213 ? 0.550 13.808 -5.365 1.00 94.44 213 TYR A C 1
ATOM 1502 O O . TYR A 1 213 ? 0.448 14.960 -4.943 1.00 94.44 213 TYR A O 1
ATOM 1510 N N . ARG A 1 214 ? -0.510 13.041 -5.608 1.00 95.69 214 ARG A N 1
ATOM 1511 C CA . ARG A 1 214 ? -1.904 13.348 -5.303 1.00 95.69 214 ARG A CA 1
ATOM 1512 C C . ARG A 1 214 ? -2.409 12.340 -4.282 1.00 95.69 214 ARG A C 1
ATOM 1514 O O . ARG A 1 214 ? -2.254 11.135 -4.466 1.00 95.69 214 ARG A O 1
ATOM 1521 N N . ARG A 1 215 ? -3.030 12.839 -3.215 1.00 96.62 215 ARG A N 1
ATOM 1522 C CA . ARG A 1 215 ? -3.666 12.022 -2.175 1.00 96.62 215 ARG A CA 1
ATOM 1523 C C . ARG A 1 215 ? -5.167 12.003 -2.383 1.00 96.62 215 ARG A C 1
ATOM 1525 O O . ARG A 1 215 ? -5.787 13.058 -2.467 1.00 96.62 215 ARG A O 1
ATOM 1532 N N . THR A 1 216 ? -5.739 10.810 -2.421 1.00 97.56 216 THR A N 1
ATOM 1533 C CA . THR A 1 216 ? -7.182 10.602 -2.509 1.00 97.56 216 THR A CA 1
ATOM 1534 C C . THR A 1 216 ? -7.621 9.765 -1.312 1.00 97.56 216 THR A C 1
ATOM 1536 O O . THR A 1 216 ? -7.491 8.539 -1.353 1.00 97.56 216 THR A O 1
ATOM 1539 N N . PRO A 1 217 ? -8.097 10.395 -0.222 1.00 97.12 217 PRO A N 1
ATOM 1540 C CA . PRO A 1 217 ? -8.739 9.660 0.854 1.00 97.12 217 PRO A CA 1
ATOM 1541 C C . PRO A 1 217 ? -10.076 9.105 0.354 1.00 97.12 217 PRO A C 1
ATOM 1543 O O . PRO A 1 217 ? -10.855 9.800 -0.301 1.00 97.12 217 PRO A O 1
ATOM 1546 N N . THR A 1 218 ? -10.342 7.844 0.659 1.00 97.12 218 THR A N 1
ATOM 1547 C CA . THR A 1 218 ? -11.599 7.162 0.362 1.00 97.12 218 THR A CA 1
ATOM 1548 C C . THR A 1 218 ? -11.952 6.215 1.509 1.00 97.12 218 THR A C 1
ATOM 1550 O O . THR A 1 218 ? -11.207 6.077 2.482 1.00 97.12 218 THR A O 1
ATOM 1553 N N . LYS A 1 219 ? -13.132 5.604 1.440 1.00 97.25 219 LYS A N 1
ATOM 1554 C CA . LYS A 1 219 ? -13.605 4.644 2.435 1.00 97.25 219 LYS A CA 1
ATOM 1555 C C . LYS A 1 219 ? -14.160 3.407 1.752 1.00 97.25 219 LYS A C 1
ATOM 1557 O O . LYS A 1 219 ? -14.780 3.493 0.693 1.00 97.25 219 LYS A O 1
ATOM 1562 N N . THR A 1 220 ? -13.967 2.271 2.399 1.00 97.88 220 THR A N 1
ATOM 1563 C CA . THR A 1 220 ? -14.650 1.016 2.106 1.00 97.88 220 THR A CA 1
ATOM 1564 C C . THR A 1 220 ? -15.353 0.503 3.362 1.00 97.88 220 THR A C 1
ATOM 1566 O O . THR A 1 220 ? -15.307 1.126 4.422 1.00 97.88 220 THR A O 1
ATOM 1569 N N . ARG A 1 221 ? -16.063 -0.618 3.248 1.00 97.62 221 ARG A N 1
ATOM 1570 C CA . ARG A 1 221 ? -16.645 -1.315 4.402 1.00 97.62 221 ARG A CA 1
ATOM 1571 C C . ARG A 1 221 ? -15.542 -2.078 5.136 1.00 97.62 221 ARG A C 1
ATOM 1573 O O . ARG A 1 221 ? -14.699 -2.666 4.468 1.00 97.62 221 ARG A O 1
ATOM 1580 N N . GLY A 1 222 ? -15.605 -2.156 6.468 1.00 95.81 222 GLY A N 1
ATOM 1581 C CA . GLY A 1 222 ? -14.646 -2.934 7.273 1.00 95.81 222 GLY A CA 1
ATOM 1582 C C . GLY A 1 222 ? -14.454 -4.361 6.744 1.00 95.81 222 GLY A C 1
ATOM 1583 O O . GLY A 1 222 ? -13.342 -4.750 6.436 1.00 95.81 222 GLY A O 1
ATOM 1584 N N . GLN A 1 223 ? -15.549 -5.060 6.424 1.00 97.06 223 GLN A N 1
ATOM 1585 C CA . GLN A 1 223 ? -15.511 -6.404 5.820 1.00 97.06 223 GLN A CA 1
ATOM 1586 C C . GLN A 1 223 ? -14.688 -6.496 4.520 1.00 97.06 223 GLN A C 1
ATOM 1588 O O . GLN A 1 223 ? -14.051 -7.511 4.260 1.00 97.06 223 GLN A O 1
ATOM 1593 N N . ASN A 1 224 ? -14.711 -5.456 3.680 1.00 97.94 224 ASN A N 1
ATOM 1594 C CA . ASN A 1 224 ? -13.925 -5.426 2.444 1.00 97.94 224 ASN A CA 1
ATOM 1595 C C . ASN A 1 224 ? -12.439 -5.169 2.740 1.00 97.94 224 ASN A C 1
ATOM 1597 O O . ASN A 1 224 ? -11.576 -5.718 2.059 1.00 97.94 224 ASN A O 1
ATOM 1601 N N . ALA A 1 225 ? -12.143 -4.329 3.738 1.00 96.50 225 ALA A N 1
ATOM 1602 C CA . ALA A 1 225 ? -10.778 -4.095 4.198 1.00 96.50 225 ALA A CA 1
ATOM 1603 C C . ALA A 1 225 ? -10.185 -5.355 4.839 1.00 96.50 225 ALA A C 1
ATOM 1605 O O . ALA A 1 225 ? -9.070 -5.734 4.496 1.00 96.50 225 ALA A O 1
ATOM 1606 N N . ASP A 1 226 ? -10.956 -6.056 5.672 1.00 94.69 226 ASP A N 1
ATOM 1607 C CA . ASP A 1 226 ? -10.561 -7.338 6.258 1.00 94.69 226 ASP A CA 1
ATOM 1608 C C . ASP A 1 226 ? -10.287 -8.383 5.170 1.00 94.69 226 ASP A C 1
ATOM 1610 O O . ASP A 1 226 ? -9.266 -9.063 5.217 1.00 94.69 226 ASP A O 1
ATOM 1614 N N . ALA A 1 227 ? -11.144 -8.470 4.144 1.00 96.44 227 ALA A N 1
ATOM 1615 C CA . ALA A 1 227 ? -10.930 -9.366 3.007 1.00 96.44 227 ALA A CA 1
ATOM 1616 C C . ALA A 1 227 ? -9.646 -9.030 2.227 1.00 96.44 227 ALA A C 1
ATOM 1618 O O . ALA A 1 227 ? -8.899 -9.934 1.860 1.00 96.44 227 ALA A O 1
ATOM 1619 N N . PHE A 1 228 ? -9.366 -7.742 2.006 1.00 96.94 228 PHE A N 1
ATOM 1620 C CA . PHE A 1 228 ? -8.121 -7.278 1.388 1.00 96.94 228 PHE A CA 1
ATOM 1621 C C . PHE A 1 228 ? -6.884 -7.656 2.219 1.00 96.94 228 PHE A C 1
ATOM 1623 O O . PHE A 1 228 ? -5.922 -8.198 1.676 1.00 96.94 228 PHE A O 1
ATOM 1630 N N . ILE A 1 229 ? -6.914 -7.408 3.533 1.00 94.62 229 ILE A N 1
ATOM 1631 C CA . ILE A 1 229 ? -5.807 -7.734 4.443 1.00 94.62 229 ILE A CA 1
ATOM 1632 C C . ILE A 1 229 ? -5.595 -9.252 4.502 1.00 94.62 229 ILE A C 1
ATOM 1634 O O . ILE A 1 229 ? -4.455 -9.712 4.432 1.00 94.62 229 ILE A O 1
ATOM 1638 N N . ALA A 1 230 ? -6.677 -10.030 4.589 1.00 94.31 230 ALA A N 1
ATOM 1639 C CA . ALA A 1 230 ? -6.629 -11.488 4.625 1.00 94.31 230 ALA A CA 1
ATOM 1640 C C . ALA A 1 230 ? -6.066 -12.088 3.329 1.00 94.31 230 ALA A C 1
ATOM 1642 O O . ALA A 1 230 ? -5.286 -13.036 3.396 1.00 94.31 230 ALA A O 1
ATOM 1643 N N . ALA A 1 231 ? -6.406 -11.519 2.167 1.00 96.50 231 ALA A N 1
ATOM 1644 C CA . ALA A 1 231 ? -5.906 -11.986 0.874 1.00 96.50 231 ALA A CA 1
ATOM 1645 C C . ALA A 1 231 ? -4.375 -11.900 0.760 1.00 96.50 231 ALA A C 1
ATOM 1647 O O . ALA A 1 231 ? -3.777 -12.771 0.140 1.00 96.50 231 ALA A O 1
ATOM 1648 N N . LEU A 1 232 ? -3.758 -10.896 1.393 1.00 95.81 232 LEU A N 1
ATOM 1649 C CA . LEU A 1 232 ? -2.306 -10.679 1.386 1.00 95.81 232 LEU A CA 1
ATOM 1650 C C . LEU A 1 232 ? -1.606 -11.267 2.625 1.00 95.81 232 LEU A C 1
ATOM 1652 O O . LEU A 1 232 ? -0.383 -11.223 2.729 1.00 95.81 232 LEU A O 1
ATOM 1656 N N . ALA A 1 233 ? -2.345 -11.817 3.594 1.00 93.19 233 ALA A N 1
ATOM 1657 C CA . ALA A 1 233 ? -1.778 -12.265 4.869 1.00 93.19 233 ALA A CA 1
A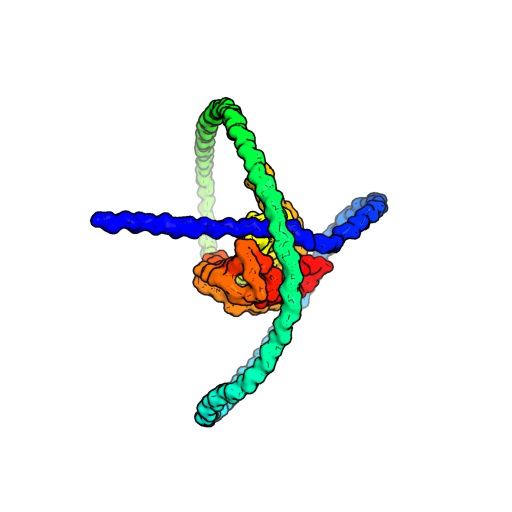TOM 1658 C C . ALA A 1 233 ? -0.746 -13.397 4.716 1.00 93.19 233 ALA A C 1
ATOM 1660 O O . ALA A 1 233 ? 0.180 -13.482 5.522 1.00 93.19 233 ALA A O 1
ATOM 1661 N N . GLY A 1 234 ? -0.879 -14.231 3.676 1.00 93.62 234 GLY A N 1
ATOM 1662 C CA . GLY A 1 234 ? 0.090 -15.283 3.347 1.00 93.62 234 GLY A CA 1
ATOM 1663 C C . GLY A 1 234 ? 1.472 -14.750 2.949 1.00 93.62 234 GLY A C 1
ATOM 1664 O O . GLY A 1 234 ? 2.466 -15.456 3.108 1.00 93.62 234 GLY A O 1
ATOM 1665 N N . ASP A 1 235 ? 1.547 -13.490 2.519 1.00 93.19 235 ASP A N 1
ATOM 1666 C CA . ASP A 1 235 ? 2.779 -12.850 2.049 1.00 93.19 235 ASP A CA 1
ATOM 1667 C C . ASP A 1 235 ? 3.511 -12.093 3.156 1.00 93.19 235 ASP A C 1
ATOM 1669 O O . ASP A 1 235 ? 4.594 -11.544 2.937 1.00 93.19 235 ASP A O 1
ATOM 1673 N N . ARG A 1 236 ? 2.921 -12.035 4.352 1.00 94.12 236 ARG A N 1
ATOM 1674 C CA . ARG A 1 236 ? 3.467 -11.293 5.480 1.00 94.12 236 ARG A CA 1
ATOM 1675 C C . ARG A 1 236 ? 4.756 -11.956 5.984 1.00 94.12 236 ARG A C 1
ATOM 1677 O O . ARG A 1 236 ? 4.702 -13.058 6.533 1.00 94.12 236 ARG A O 1
ATOM 1684 N N . PRO A 1 237 ? 5.920 -11.296 5.868 1.00 90.06 237 PRO A N 1
ATOM 1685 C CA . PRO A 1 237 ? 7.149 -11.824 6.434 1.00 90.06 237 PRO A CA 1
ATOM 1686 C C . PRO A 1 237 ? 7.181 -11.597 7.950 1.00 90.06 237 PRO A C 1
ATOM 1688 O O . PRO A 1 237 ? 6.461 -10.760 8.485 1.00 90.06 237 PRO A O 1
ATOM 1691 N N . LEU A 1 238 ? 8.063 -12.313 8.644 1.00 90.25 238 LEU A N 1
ATOM 1692 C CA . LEU A 1 238 ? 8.484 -11.930 9.990 1.00 90.25 238 LEU A CA 1
ATOM 1693 C C . LEU A 1 238 ? 9.637 -10.926 9.847 1.00 90.25 238 LEU A C 1
ATOM 1695 O O . LEU A 1 238 ? 10.726 -11.304 9.409 1.00 90.25 238 LEU A O 1
ATOM 1699 N N . GLY A 1 239 ? 9.399 -9.652 10.169 1.00 91.88 239 GLY A N 1
ATOM 1700 C CA . GLY A 1 239 ? 10.375 -8.577 9.981 1.00 91.88 239 GLY A CA 1
ATOM 1701 C C . GLY A 1 239 ? 10.486 -8.113 8.525 1.00 91.88 239 GLY A C 1
ATOM 1702 O O . GLY A 1 239 ? 9.484 -7.947 7.834 1.00 91.88 239 GLY A O 1
ATOM 1703 N N . VAL A 1 240 ? 11.708 -7.862 8.046 1.00 92.69 240 VAL A N 1
ATOM 1704 C CA . VAL A 1 240 ? 11.956 -7.324 6.698 1.00 92.69 240 VAL A CA 1
ATOM 1705 C C . VAL A 1 240 ? 12.483 -8.420 5.775 1.00 92.69 240 VAL A C 1
ATOM 1707 O O . VAL A 1 240 ? 13.523 -9.016 6.044 1.00 92.69 240 VAL A O 1
ATOM 1710 N N . LYS A 1 241 ? 11.797 -8.647 4.652 1.00 92.50 241 LYS A N 1
ATOM 1711 C CA . LYS A 1 241 ? 12.191 -9.591 3.602 1.00 92.50 241 LYS A CA 1
ATOM 1712 C C . LYS A 1 241 ? 12.238 -8.895 2.244 1.00 92.50 241 LYS A C 1
ATOM 1714 O O . LYS A 1 241 ? 11.319 -8.163 1.879 1.00 92.50 241 LYS A O 1
ATOM 1719 N N . ALA A 1 242 ? 13.292 -9.162 1.481 1.00 87.88 242 ALA A N 1
ATOM 1720 C CA . ALA A 1 242 ? 13.404 -8.769 0.083 1.00 87.88 242 ALA A CA 1
ATOM 1721 C C . ALA A 1 242 ? 13.476 -10.020 -0.799 1.00 87.88 242 ALA A C 1
ATOM 1723 O O . ALA A 1 242 ? 14.168 -10.979 -0.456 1.00 87.88 242 ALA A O 1
ATOM 1724 N N . ILE A 1 243 ? 12.753 -10.011 -1.914 1.00 84.50 243 ILE A N 1
ATOM 1725 C CA . ILE A 1 243 ? 12.775 -11.049 -2.943 1.00 84.50 243 ILE A CA 1
ATOM 1726 C C . ILE A 1 243 ? 13.129 -10.356 -4.257 1.00 84.50 243 ILE A C 1
ATOM 1728 O O . ILE A 1 243 ? 12.563 -9.315 -4.581 1.00 84.50 243 ILE A O 1
ATOM 1732 N N . SER A 1 244 ? 14.075 -10.908 -5.008 1.00 81.38 244 SER A N 1
ATOM 1733 C CA . SER A 1 244 ? 14.428 -10.410 -6.337 1.00 81.38 244 SER A CA 1
ATOM 1734 C C . SER A 1 244 ? 14.602 -11.568 -7.303 1.00 81.38 244 SER A C 1
ATOM 1736 O O . SER A 1 244 ? 15.173 -12.588 -6.920 1.00 81.38 244 SER A O 1
ATOM 1738 N N . GLY A 1 245 ? 14.175 -11.402 -8.551 1.00 70.25 245 GLY A N 1
ATOM 1739 C CA . GLY A 1 245 ? 14.360 -12.435 -9.564 1.00 70.25 245 GLY A CA 1
ATOM 1740 C C . GLY A 1 245 ? 13.596 -12.179 -10.857 1.00 70.25 245 GLY A C 1
ATOM 1741 O O . GLY A 1 245 ? 13.016 -11.113 -11.073 1.00 70.25 245 GLY A O 1
ATOM 1742 N N . THR A 1 246 ? 13.614 -13.195 -11.715 1.00 64.62 246 THR A N 1
ATOM 1743 C CA . THR A 1 246 ? 12.827 -13.290 -12.953 1.00 64.62 246 THR A CA 1
ATOM 1744 C C . THR A 1 246 ? 11.535 -14.092 -12.758 1.00 64.62 246 THR A C 1
ATOM 1746 O O . THR A 1 246 ? 10.818 -14.350 -13.722 1.00 64.62 246 THR A O 1
ATOM 1749 N N . GLU A 1 247 ? 11.225 -14.510 -11.525 1.00 60.16 247 GLU A N 1
ATOM 1750 C CA . GLU A 1 247 ? 10.015 -15.274 -11.215 1.00 60.16 247 GLU A CA 1
ATOM 1751 C C . GLU A 1 247 ? 8.764 -14.471 -11.607 1.00 60.16 247 GLU A C 1
ATOM 1753 O O . GLU A 1 247 ? 8.530 -13.364 -11.124 1.00 60.16 247 GLU A O 1
ATOM 1758 N N . GLY A 1 248 ? 7.970 -15.026 -12.527 1.00 56.09 248 GLY A N 1
ATOM 1759 C CA . GLY A 1 248 ? 6.768 -14.380 -13.063 1.00 56.09 248 GLY A CA 1
ATOM 1760 C C . GLY A 1 248 ? 6.993 -13.478 -14.283 1.00 56.09 248 GLY A C 1
ATOM 1761 O O . GLY A 1 248 ? 6.020 -12.929 -14.796 1.00 56.09 248 GLY A O 1
ATOM 1762 N N . CYS A 1 249 ? 8.226 -13.347 -14.774 1.00 61.66 249 CYS A N 1
ATOM 1763 C CA . CYS A 1 249 ? 8.537 -12.631 -16.009 1.00 61.66 249 CYS A CA 1
ATOM 1764 C C . CYS A 1 249 ? 8.348 -13.541 -17.229 1.00 61.66 249 CYS A C 1
ATOM 1766 O O . CYS A 1 249 ? 9.040 -14.548 -17.367 1.00 61.66 249 CYS A O 1
ATOM 1768 N N . THR A 1 250 ? 7.448 -13.179 -18.144 1.00 60.06 250 THR A N 1
ATOM 1769 C CA . THR A 1 250 ? 7.287 -13.882 -19.432 1.00 60.06 250 THR A CA 1
ATOM 1770 C C . THR A 1 250 ? 8.164 -13.305 -20.547 1.00 60.06 250 THR A C 1
ATOM 1772 O O . THR A 1 250 ? 8.274 -13.919 -21.604 1.00 60.06 250 THR A O 1
ATOM 1775 N N . ALA A 1 251 ? 8.787 -12.141 -20.332 1.00 58.19 251 ALA A N 1
ATOM 1776 C CA . ALA A 1 251 ? 9.647 -11.462 -21.300 1.00 58.19 251 ALA A CA 1
ATOM 1777 C C . ALA A 1 251 ? 10.956 -10.981 -20.650 1.00 58.19 251 ALA A C 1
ATOM 1779 O O . ALA A 1 251 ? 10.983 -10.616 -19.473 1.00 58.19 251 ALA A O 1
ATOM 1780 N N . ALA A 1 252 ? 12.040 -10.977 -21.430 1.00 54.59 252 ALA A N 1
ATOM 1781 C CA . ALA A 1 252 ? 13.331 -10.423 -21.033 1.00 54.59 252 ALA A CA 1
ATOM 1782 C C . ALA A 1 252 ? 13.372 -8.913 -21.332 1.00 54.59 252 ALA A C 1
ATOM 1784 O O . ALA A 1 252 ? 13.072 -8.499 -22.449 1.00 54.59 252 ALA A O 1
ATOM 1785 N N . GLY A 1 253 ? 13.744 -8.092 -20.349 1.00 60.03 253 GLY A N 1
ATOM 1786 C CA . GLY A 1 253 ? 13.987 -6.659 -20.535 1.00 60.03 253 GLY A CA 1
ATOM 1787 C C . GLY A 1 253 ? 14.458 -5.995 -19.242 1.00 60.03 253 GLY A C 1
ATOM 1788 O O . GLY A 1 253 ? 13.960 -6.337 -18.182 1.00 60.03 253 GLY A O 1
ATOM 1789 N N . ASP A 1 254 ? 15.380 -5.036 -19.315 1.00 57.00 254 ASP A N 1
ATOM 1790 C CA . ASP A 1 254 ? 16.157 -4.564 -18.149 1.00 57.00 254 ASP A CA 1
ATOM 1791 C C . ASP A 1 254 ? 15.476 -3.477 -17.287 1.00 57.00 254 ASP A C 1
ATOM 1793 O O . ASP A 1 254 ? 16.088 -2.887 -16.395 1.00 57.00 254 ASP A O 1
ATOM 1797 N N . ALA A 1 255 ? 14.198 -3.181 -17.531 1.00 62.88 255 ALA A N 1
ATOM 1798 C CA . ALA A 1 255 ? 13.461 -2.140 -16.816 1.00 62.88 255 ALA A CA 1
ATOM 1799 C C . ALA A 1 255 ? 12.598 -2.741 -15.695 1.00 62.88 255 ALA A C 1
ATOM 1801 O O . ALA A 1 255 ? 11.375 -2.771 -15.788 1.00 62.88 255 ALA A O 1
ATOM 1802 N N . GLY A 1 256 ? 13.236 -3.221 -14.631 1.00 72.44 256 GLY A N 1
ATOM 1803 C CA . GLY A 1 256 ? 12.570 -3.816 -13.470 1.00 72.44 256 GLY A CA 1
ATOM 1804 C C . GLY A 1 256 ? 11.785 -2.836 -12.589 1.00 72.44 256 GLY A C 1
ATOM 1805 O O . GLY A 1 256 ? 12.293 -1.768 -12.259 1.00 72.44 256 GLY A O 1
ATOM 1806 N N . GLY A 1 257 ? 10.563 -3.192 -12.171 1.00 83.44 257 GLY A N 1
ATOM 1807 C CA . GLY A 1 257 ? 9.779 -2.473 -11.147 1.00 83.44 257 GLY A CA 1
ATOM 1808 C C . GLY A 1 257 ? 9.896 -3.107 -9.752 1.00 83.44 257 GLY A C 1
ATOM 1809 O O . GLY A 1 257 ? 10.582 -4.115 -9.577 1.00 83.44 257 GLY A O 1
ATOM 1810 N N . ASN A 1 258 ? 9.205 -2.559 -8.746 1.00 87.38 258 ASN A N 1
ATOM 1811 C CA . ASN A 1 258 ? 9.086 -3.213 -7.437 1.00 87.38 258 ASN A CA 1
ATOM 1812 C C . ASN A 1 258 ? 7.696 -3.073 -6.811 1.00 87.38 258 ASN A C 1
ATOM 1814 O O . ASN A 1 258 ? 6.985 -2.094 -7.037 1.00 87.38 258 ASN A O 1
ATOM 1818 N N . VAL A 1 259 ? 7.345 -4.050 -5.977 1.00 89.69 259 VAL A N 1
ATOM 1819 C CA . VAL A 1 259 ? 6.182 -4.001 -5.091 1.00 89.69 259 VAL A CA 1
ATOM 1820 C C . VAL A 1 259 ? 6.620 -4.194 -3.655 1.00 89.69 259 VAL A C 1
ATOM 1822 O O . VAL A 1 259 ? 7.320 -5.150 -3.337 1.00 89.69 259 VAL A O 1
ATOM 1825 N N . ALA A 1 260 ? 6.181 -3.307 -2.772 1.00 91.88 260 ALA A N 1
ATOM 1826 C CA . ALA A 1 260 ? 6.398 -3.423 -1.342 1.00 91.88 260 ALA A CA 1
ATOM 1827 C C . ALA A 1 260 ? 5.068 -3.562 -0.597 1.00 91.88 260 ALA A C 1
ATOM 1829 O O . ALA A 1 260 ? 4.177 -2.729 -0.757 1.00 91.88 260 ALA A O 1
ATOM 1830 N N . LEU A 1 261 ? 4.966 -4.586 0.245 1.00 93.81 261 LEU A N 1
ATOM 1831 C CA . LEU A 1 261 ? 3.885 -4.787 1.205 1.00 93.81 261 LEU A CA 1
ATOM 1832 C C . LEU A 1 261 ? 4.434 -4.503 2.605 1.00 93.81 261 LEU A C 1
ATOM 1834 O O . LEU A 1 261 ? 5.517 -4.976 2.954 1.00 93.81 261 LEU A O 1
ATOM 1838 N N . ARG A 1 262 ? 3.719 -3.717 3.405 1.00 95.25 262 ARG A N 1
ATOM 1839 C CA . ARG A 1 262 ? 4.122 -3.356 4.767 1.00 95.25 262 ARG A CA 1
ATOM 1840 C C . ARG A 1 262 ? 2.933 -3.450 5.715 1.00 95.25 262 ARG A C 1
ATOM 1842 O O . ARG A 1 262 ? 1.948 -2.743 5.516 1.00 95.25 262 ARG A O 1
ATOM 1849 N N . TRP A 1 263 ? 3.048 -4.285 6.741 1.00 95.25 263 TRP A N 1
ATOM 1850 C CA . TRP A 1 263 ? 2.072 -4.437 7.819 1.00 95.25 263 TRP A CA 1
ATOM 1851 C C . TRP A 1 263 ? 2.548 -3.658 9.035 1.00 95.25 263 TRP A C 1
ATOM 1853 O O . TRP A 1 263 ? 3.633 -3.920 9.557 1.00 95.25 263 TRP A O 1
ATOM 1863 N N . VAL A 1 264 ? 1.729 -2.711 9.479 1.00 92.88 264 VAL A N 1
ATOM 1864 C CA . VAL A 1 264 ? 1.995 -1.876 10.649 1.00 92.88 264 VAL A CA 1
ATOM 1865 C C . VAL A 1 264 ? 1.002 -2.256 11.737 1.00 92.88 264 VAL A C 1
ATOM 1867 O O . VAL A 1 264 ? -0.159 -1.857 11.660 1.00 92.88 264 VAL A O 1
ATOM 1870 N N . ASP A 1 265 ? 1.472 -2.991 12.745 1.00 89.81 265 ASP A N 1
ATOM 1871 C CA . ASP A 1 265 ? 0.654 -3.518 13.841 1.00 89.81 265 ASP A CA 1
ATOM 1872 C C . ASP A 1 265 ? 1.237 -3.065 15.185 1.00 89.81 265 ASP A C 1
ATOM 1874 O O . ASP A 1 265 ? 2.069 -3.744 15.798 1.00 89.81 265 ASP A O 1
ATOM 1878 N N . GLY A 1 266 ? 0.822 -1.888 15.658 1.00 86.81 266 GLY A N 1
ATOM 1879 C CA . GLY A 1 266 ? 1.359 -1.305 16.889 1.00 86.81 266 GLY A CA 1
ATOM 1880 C C . GLY A 1 266 ? 2.878 -1.106 16.809 1.00 86.81 266 GLY A C 1
ATOM 1881 O O . GLY A 1 266 ? 3.345 -0.219 16.102 1.00 86.81 266 GLY A O 1
ATOM 1882 N N . MET A 1 267 ? 3.645 -1.932 17.530 1.00 84.31 267 MET A N 1
ATOM 1883 C CA . MET A 1 267 ? 5.117 -1.889 17.544 1.00 84.31 267 MET A CA 1
ATOM 1884 C C . MET A 1 267 ? 5.779 -2.745 16.453 1.00 84.31 267 MET A C 1
ATOM 1886 O O . MET A 1 267 ? 7.000 -2.680 16.301 1.00 84.31 267 MET A O 1
ATOM 1890 N N . ARG A 1 268 ? 5.020 -3.572 15.720 1.00 88.12 268 ARG A N 1
ATOM 1891 C CA . ARG A 1 268 ? 5.573 -4.460 14.688 1.00 88.12 268 ARG A CA 1
ATOM 1892 C C . ARG A 1 268 ? 5.441 -3.832 13.303 1.00 88.12 268 ARG A C 1
ATOM 1894 O O . ARG A 1 268 ? 4.370 -3.361 12.932 1.00 88.12 268 ARG A O 1
ATOM 1901 N N . ASP A 1 269 ? 6.541 -3.857 12.557 1.00 90.69 269 ASP A N 1
ATOM 1902 C CA . ASP A 1 269 ? 6.642 -3.356 11.188 1.00 90.69 269 ASP A CA 1
ATOM 1903 C C . ASP A 1 269 ? 7.217 -4.462 10.297 1.00 90.69 269 ASP A C 1
ATOM 1905 O O . ASP A 1 269 ? 8.435 -4.632 10.194 1.00 90.69 269 ASP A O 1
ATOM 1909 N N . ASP A 1 270 ? 6.326 -5.264 9.715 1.00 92.19 270 ASP A N 1
ATOM 1910 C CA . ASP A 1 270 ? 6.713 -6.348 8.815 1.00 92.19 270 ASP A CA 1
ATOM 1911 C C . ASP A 1 270 ? 6.680 -5.839 7.374 1.00 92.19 270 ASP A C 1
ATOM 1913 O O . ASP A 1 270 ? 5.688 -5.251 6.939 1.00 92.19 270 ASP A O 1
ATOM 1917 N N . ARG A 1 271 ? 7.745 -6.074 6.605 1.00 93.06 271 ARG A N 1
ATOM 1918 C CA . ARG A 1 271 ? 7.884 -5.541 5.246 1.00 93.06 271 ARG A CA 1
ATOM 1919 C C . ARG A 1 271 ? 8.373 -6.598 4.272 1.00 93.06 271 ARG A C 1
ATOM 1921 O O . ARG A 1 271 ? 9.477 -7.110 4.423 1.00 93.06 271 ARG A O 1
ATOM 1928 N N . LEU A 1 272 ? 7.609 -6.832 3.211 1.00 90.12 272 LEU A N 1
ATOM 1929 C CA . LEU A 1 272 ? 8.032 -7.584 2.034 1.00 90.12 272 LEU A CA 1
ATOM 1930 C C . LEU A 1 272 ? 8.325 -6.612 0.890 1.00 90.12 272 LEU A C 1
ATOM 1932 O O . LEU A 1 272 ? 7.503 -5.754 0.592 1.00 90.12 272 LEU A O 1
ATOM 1936 N N . THR A 1 273 ? 9.478 -6.730 0.237 1.00 88.50 273 THR A N 1
ATOM 1937 C CA . THR A 1 273 ? 9.783 -6.010 -1.011 1.00 88.50 273 THR A CA 1
ATOM 1938 C C . THR A 1 273 ? 10.114 -7.016 -2.102 1.00 88.50 273 THR A C 1
ATOM 1940 O O . THR A 1 273 ? 11.032 -7.809 -1.935 1.00 88.50 273 THR A O 1
ATOM 1943 N N . VAL A 1 274 ? 9.380 -6.986 -3.208 1.00 85.31 274 VAL A N 1
ATOM 1944 C CA . VAL A 1 274 ? 9.596 -7.835 -4.379 1.00 85.31 274 VAL A CA 1
ATOM 1945 C C . VAL A 1 274 ? 10.082 -6.958 -5.525 1.00 85.31 274 VAL A C 1
ATOM 1947 O O . VAL A 1 274 ? 9.369 -6.053 -5.958 1.00 85.31 274 VAL A O 1
ATOM 1950 N N . SER A 1 275 ? 11.305 -7.203 -5.983 1.00 83.62 275 SER A N 1
ATOM 1951 C CA . SER A 1 275 ? 11.935 -6.504 -7.104 1.00 83.62 275 SER A CA 1
ATOM 1952 C C . SER A 1 275 ? 11.946 -7.410 -8.328 1.00 83.62 275 SER A C 1
ATOM 1954 O O . SER A 1 275 ? 12.441 -8.536 -8.274 1.00 83.62 275 SER A O 1
ATOM 1956 N N . PHE A 1 276 ? 11.430 -6.912 -9.442 1.00 80.19 276 PHE A N 1
ATOM 1957 C CA . PHE A 1 276 ? 11.330 -7.667 -10.686 1.00 80.19 276 PHE A CA 1
ATOM 1958 C C . PHE A 1 276 ? 12.522 -7.323 -11.568 1.00 80.19 276 PHE A C 1
ATOM 1960 O O . PHE A 1 276 ? 12.863 -6.152 -11.692 1.00 80.19 276 PHE A O 1
ATOM 1967 N N . ALA A 1 277 ? 13.161 -8.323 -12.174 1.00 70.00 277 ALA A N 1
ATOM 1968 C CA . ALA A 1 277 ? 14.259 -8.092 -13.115 1.00 70.00 277 ALA A CA 1
ATOM 1969 C C . ALA A 1 277 ? 13.776 -7.713 -14.530 1.00 70.00 277 ALA A C 1
ATOM 1971 O O . ALA A 1 277 ? 14.575 -7.224 -15.317 1.00 70.00 277 ALA A O 1
ATOM 1972 N N . CYS A 1 278 ? 12.494 -7.937 -14.851 1.00 66.50 278 CYS A N 1
ATOM 1973 C CA . CYS A 1 278 ? 11.920 -7.710 -16.178 1.00 66.50 278 CYS A CA 1
ATOM 1974 C C . CYS A 1 278 ? 11.123 -6.400 -16.314 1.00 66.50 278 CYS A C 1
ATOM 1976 O O . CYS A 1 278 ? 10.515 -5.913 -15.355 1.00 66.50 278 CYS A O 1
ATOM 1978 N N . ALA A 1 279 ? 11.062 -5.892 -17.549 1.00 60.91 279 ALA A N 1
ATOM 1979 C CA . ALA A 1 279 ? 10.126 -4.860 -17.987 1.00 60.91 279 ALA A CA 1
ATOM 1980 C C . ALA A 1 279 ? 8.675 -5.362 -18.028 1.00 60.91 279 ALA A C 1
ATOM 1982 O O . ALA A 1 279 ? 8.429 -6.503 -18.414 1.00 60.91 279 ALA A O 1
ATOM 1983 N N . PRO A 1 280 ? 7.718 -4.439 -17.847 1.00 54.66 280 PRO A N 1
ATOM 1984 C CA . PRO A 1 280 ? 7.198 -4.034 -16.538 1.00 54.66 280 PRO A CA 1
ATOM 1985 C C . PRO A 1 280 ? 6.766 -5.232 -15.666 1.00 54.66 280 PRO A C 1
ATOM 1987 O O . PRO A 1 280 ? 6.389 -6.279 -16.169 1.00 54.66 280 PRO A O 1
ATOM 1990 N N . TYR A 1 281 ? 6.665 -5.020 -14.347 1.00 65.94 281 TYR A N 1
ATOM 1991 C CA . TYR A 1 281 ? 5.915 -5.875 -13.398 1.00 65.94 281 TYR A CA 1
ATOM 1992 C C . TYR A 1 281 ? 4.507 -6.278 -13.896 1.00 65.94 281 TYR A C 1
ATOM 1994 O O . TYR A 1 281 ? 3.913 -7.231 -13.379 1.00 65.94 281 TYR A O 1
ATOM 2002 N N . ALA A 1 282 ? 4.004 -5.560 -14.910 1.00 62.88 282 ALA A N 1
ATOM 2003 C CA . ALA A 1 282 ? 2.761 -5.825 -15.593 1.00 62.88 282 ALA A CA 1
ATOM 2004 C C . ALA A 1 282 ? 2.692 -7.263 -16.133 1.00 62.88 282 ALA A C 1
ATOM 2006 O O . ALA A 1 282 ? 3.504 -7.679 -16.954 1.00 62.88 282 ALA A O 1
ATOM 2007 N N . GLY A 1 283 ? 1.697 -8.019 -15.685 1.00 69.12 283 GLY A N 1
ATOM 2008 C CA . GLY A 1 283 ? 1.445 -9.398 -16.089 1.00 69.12 283 GLY A CA 1
ATOM 2009 C C . GLY A 1 283 ? 2.069 -10.465 -15.188 1.00 69.12 283 GLY A C 1
ATOM 2010 O O . GLY A 1 283 ? 1.716 -11.637 -15.349 1.00 69.12 283 GLY A O 1
ATOM 2011 N N . SER A 1 284 ? 2.914 -10.094 -14.216 1.00 77.56 284 SER A N 1
ATOM 2012 C CA . SER A 1 284 ? 3.446 -11.059 -13.245 1.00 77.56 284 SER A CA 1
ATOM 2013 C C . SER A 1 284 ? 2.322 -11.707 -12.415 1.00 77.56 284 SER A C 1
ATOM 2015 O O . SER A 1 284 ? 1.190 -11.217 -12.345 1.00 77.56 284 SER A O 1
ATOM 2017 N N . THR A 1 285 ? 2.603 -12.841 -11.772 1.00 83.06 285 THR A N 1
ATOM 2018 C CA . THR A 1 285 ? 1.657 -13.453 -10.819 1.00 83.06 285 THR A CA 1
ATOM 2019 C C . THR A 1 285 ? 1.438 -12.551 -9.606 1.00 83.06 285 THR A C 1
ATOM 2021 O O . THR A 1 285 ? 0.313 -12.435 -9.126 1.00 83.06 285 THR A O 1
ATOM 2024 N N . TRP A 1 286 ? 2.495 -11.865 -9.165 1.00 84.31 286 TRP A N 1
ATOM 2025 C CA . TRP A 1 286 ? 2.481 -10.963 -8.015 1.00 84.31 286 TRP A CA 1
ATOM 2026 C C . TRP A 1 286 ? 1.666 -9.700 -8.278 1.00 84.31 286 TRP A C 1
ATOM 2028 O O . TRP A 1 286 ? 0.720 -9.415 -7.550 1.00 84.31 286 TRP A O 1
ATOM 2038 N N . GLU A 1 287 ? 1.959 -9.053 -9.407 1.00 82.75 287 GLU A N 1
ATOM 2039 C CA . GLU A 1 287 ? 0.953 -8.597 -10.351 1.00 82.75 287 GLU A CA 1
ATOM 2040 C C . GLU A 1 287 ? -0.515 -8.664 -9.965 1.00 82.75 287 GLU A C 1
ATOM 2042 O O . GLU A 1 287 ? -1.111 -7.858 -9.236 1.00 82.75 287 GLU A O 1
ATOM 2047 N N . ARG A 1 288 ? -1.079 -9.676 -10.609 1.00 87.56 288 ARG A N 1
ATOM 2048 C CA . ARG A 1 288 ? -2.451 -10.097 -10.549 1.00 87.56 288 ARG A CA 1
ATOM 2049 C C . ARG A 1 288 ? -2.889 -10.294 -9.110 1.00 87.56 288 ARG A C 1
ATOM 2051 O O . ARG A 1 288 ? -3.937 -9.782 -8.759 1.00 87.56 288 ARG A O 1
ATOM 2058 N N . HIS A 1 289 ? -2.062 -10.914 -8.267 1.00 91.50 289 HIS A N 1
ATOM 2059 C CA . HIS A 1 289 ? -2.394 -11.136 -6.863 1.00 91.50 289 HIS A CA 1
ATOM 2060 C C . HIS A 1 289 ? -2.694 -9.827 -6.111 1.00 91.50 289 HIS A C 1
ATOM 2062 O O . HIS A 1 289 ? -3.741 -9.705 -5.474 1.00 91.50 289 HIS A O 1
ATOM 2068 N N . VAL A 1 290 ? -1.840 -8.809 -6.251 1.00 91.44 290 VAL A N 1
ATOM 2069 C CA . VAL A 1 290 ? -2.049 -7.498 -5.614 1.00 91.44 290 VAL A CA 1
ATOM 2070 C C . VAL A 1 290 ? -3.251 -6.762 -6.211 1.00 91.44 290 VAL A C 1
ATOM 2072 O O . VAL A 1 290 ? -4.009 -6.130 -5.469 1.00 91.44 290 VAL A O 1
ATOM 2075 N N . ARG A 1 291 ? -3.460 -6.846 -7.532 1.00 91.88 291 ARG A N 1
ATOM 2076 C CA . ARG A 1 291 ? -4.636 -6.251 -8.194 1.00 91.88 291 ARG A CA 1
ATOM 2077 C C . ARG A 1 291 ? -5.941 -6.915 -7.745 1.00 91.88 291 ARG A C 1
ATOM 2079 O O . ARG A 1 291 ? -6.890 -6.207 -7.407 1.00 91.88 291 ARG A O 1
ATOM 2086 N N . ASP A 1 292 ? -5.967 -8.243 -7.693 1.00 95.00 292 ASP A N 1
ATOM 2087 C CA . ASP A 1 292 ? -7.109 -9.048 -7.258 1.00 95.00 292 ASP A CA 1
ATOM 2088 C C . ASP A 1 292 ? -7.443 -8.752 -5.793 1.00 95.00 292 ASP A C 1
ATOM 2090 O O . ASP A 1 292 ? -8.605 -8.508 -5.462 1.00 95.00 292 ASP A O 1
ATOM 2094 N N . ALA A 1 293 ? -6.426 -8.661 -4.927 1.00 96.25 293 ALA A N 1
ATOM 2095 C CA . ALA A 1 293 ? -6.607 -8.226 -3.547 1.00 96.25 293 ALA A CA 1
ATOM 2096 C C . ALA A 1 293 ? -7.202 -6.810 -3.493 1.00 96.25 293 ALA A C 1
ATOM 2098 O O . ALA A 1 293 ? -8.221 -6.589 -2.837 1.00 96.25 293 ALA A O 1
ATOM 2099 N N . ALA A 1 294 ? -6.627 -5.841 -4.214 1.00 96.00 294 ALA A N 1
ATOM 2100 C CA . ALA A 1 294 ? -7.116 -4.461 -4.217 1.00 96.00 294 ALA A CA 1
ATOM 2101 C C . ALA A 1 294 ? -8.564 -4.330 -4.734 1.00 96.00 294 ALA A C 1
ATOM 2103 O O . ALA A 1 294 ? -9.302 -3.455 -4.271 1.00 96.00 294 ALA A O 1
ATOM 2104 N N . ALA A 1 295 ? -9.007 -5.211 -5.637 1.00 96.75 295 ALA A N 1
ATOM 2105 C CA . ALA A 1 295 ? -10.393 -5.256 -6.106 1.00 96.75 295 ALA A CA 1
ATOM 2106 C C . ALA A 1 295 ? -11.394 -5.612 -4.986 1.00 96.75 295 ALA A C 1
ATOM 2108 O O . ALA A 1 295 ? -12.537 -5.141 -5.011 1.00 96.75 295 ALA A O 1
ATOM 2109 N N . LEU A 1 296 ? -10.967 -6.356 -3.955 1.00 97.62 296 LEU A N 1
ATOM 2110 C CA . LEU A 1 296 ? -11.796 -6.686 -2.784 1.00 97.62 296 LEU A CA 1
ATOM 2111 C C . LEU A 1 296 ? -12.231 -5.443 -2.000 1.00 97.62 296 LEU A C 1
ATOM 2113 O O . LEU A 1 296 ? -13.279 -5.468 -1.353 1.00 97.62 296 LEU A O 1
ATOM 2117 N N . LEU A 1 297 ? -11.499 -4.330 -2.118 1.00 97.38 297 LEU A N 1
ATOM 2118 C CA . LEU A 1 297 ? -11.867 -3.060 -1.492 1.00 97.38 297 LEU A CA 1
ATOM 2119 C C . LEU A 1 297 ? -13.150 -2.456 -2.078 1.00 97.38 297 LEU A C 1
ATOM 2121 O O . LEU A 1 297 ? -13.735 -1.586 -1.435 1.00 97.38 297 LEU A O 1
ATOM 2125 N N . LYS A 1 298 ? -13.608 -2.886 -3.264 1.00 97.06 298 LYS A N 1
ATOM 2126 C CA . LYS A 1 298 ? -14.853 -2.413 -3.911 1.00 97.06 298 LYS A CA 1
ATOM 2127 C C . LYS A 1 298 ? -14.986 -0.883 -3.924 1.00 97.06 298 LYS A C 1
ATOM 2129 O O . LYS A 1 298 ? -16.043 -0.328 -3.620 1.00 97.06 298 LYS A O 1
ATOM 2134 N N . LEU A 1 299 ? -13.888 -0.196 -4.226 1.00 96.25 299 LEU A N 1
ATOM 2135 C CA . LEU A 1 299 ? -13.864 1.261 -4.294 1.00 96.25 299 LEU A CA 1
ATOM 2136 C C . LEU A 1 299 ? -14.642 1.756 -5.516 1.00 96.25 299 LEU A C 1
ATOM 2138 O O . LEU A 1 299 ? -14.668 1.101 -6.554 1.00 96.25 299 LEU A O 1
ATOM 2142 N N . THR A 1 300 ? -15.217 2.957 -5.422 1.00 94.75 300 THR A N 1
ATOM 2143 C CA . THR A 1 300 ? -15.956 3.589 -6.531 1.00 94.75 300 THR A CA 1
ATOM 2144 C C . THR A 1 300 ? -15.104 3.767 -7.789 1.00 94.75 300 THR A C 1
ATOM 2146 O O . THR A 1 300 ? -15.634 3.785 -8.897 1.00 94.75 300 THR A O 1
ATOM 2149 N N . ARG A 1 301 ? -13.788 3.937 -7.625 1.00 92.12 301 ARG A N 1
ATOM 2150 C CA . ARG A 1 301 ? -12.823 4.005 -8.724 1.00 92.12 301 ARG A CA 1
ATOM 2151 C C . ARG A 1 301 ? -11.756 2.932 -8.514 1.00 92.12 301 ARG A C 1
ATOM 2153 O O . ARG A 1 301 ? -11.193 2.894 -7.416 1.00 92.12 301 ARG A O 1
ATOM 2160 N N . PRO A 1 302 ? -11.470 2.094 -9.523 1.00 90.12 302 PRO A N 1
ATOM 2161 C CA . PRO A 1 302 ? -10.404 1.107 -9.427 1.00 90.12 302 PRO A CA 1
ATOM 2162 C C . PRO A 1 302 ? -9.040 1.788 -9.248 1.00 90.12 302 PRO A C 1
ATOM 2164 O O . PRO A 1 302 ? -8.819 2.922 -9.684 1.00 90.12 302 PRO A O 1
ATOM 2167 N N . ILE A 1 303 ? -8.140 1.100 -8.545 1.00 87.38 303 ILE A N 1
ATOM 2168 C CA . ILE A 1 303 ? -6.781 1.583 -8.262 1.00 87.38 303 ILE A CA 1
ATOM 2169 C C . ILE A 1 303 ? -5.818 1.207 -9.399 1.00 87.38 303 ILE A C 1
ATOM 2171 O O . ILE A 1 303 ? -4.932 1.993 -9.727 1.00 87.38 303 ILE A O 1
ATOM 2175 N N . PHE A 1 304 ? -5.995 0.038 -10.006 1.00 83.25 304 PHE A N 1
ATOM 2176 C CA . PHE A 1 304 ? -5.112 -0.506 -11.037 1.00 83.25 304 PHE A CA 1
ATOM 2177 C C . PHE A 1 304 ? -5.852 -0.755 -12.346 1.00 83.25 304 PHE A C 1
ATOM 2179 O O . PHE A 1 304 ? -7.100 -0.853 -12.294 1.00 83.25 304 PHE A O 1
#

Radius of gyration: 35.45 Å; chains: 1; bounding box: 94×80×114 Å

Sequence (304 aa):
MRRLVLAGVACGALLTLEGCGPALLHPHAAAARLGRPVEKPAAPSRPAPAEPVAPAATAPVAEPAPVPPAVTPTPQPAPTPPAQSEAAPAPDAGPIADVIPHTEEPPAPAPAPAPAKVMPVAPPPPPPPPPPPPPAPEPEAPPIVVNHAPEPPPPPPPPPPPPPPVAISTLIVTVSPPTACKDCETVRLSVSPTGEVLIERGSWDIVHQKWVYRRTPTKTRGQNADAFIAALAGDRPLGVKAISGTEGCTAAGDAGGNVALRWVDGMRDDRLTVSFACAPYAGSTWERHVRDAAALLKLTRPIF

pLDDT: mean 72.78, std 18.92, range [32.0, 97.94]

Secondary structure (DSSP, 8-state):
-PPP-----------------------------PPPP-PPPPPPPPPPPPPPPPPPPPPPPPPPPPPPPPPPPPPPPPPPPPP-PPPPPPPP-----------PPPPPPPPPPPPP--PPPPPPPPPPPPPPPPPPPPPPPPPP----PPPPPPPPPPPPPPPP----EEEEEEEE--TT-TTPPEEEEEE-TTSEEEEEEEEEETTTTEEEEEEEEEE--HHHHHHHHHHHGGG--SSEEEEEESTT-SS--S---EEEEEEEETTEEEEEEEEESSSPSTT-HHHHHHHHHHHTT--SS---

Foldseek 3Di:
DDDDDDDDDDDDDDDDPDDDDDDDDDDDDDDDDDDDDDDDDDDDDDDDDDDDDDDDDDDDDDDDDDDDDDDDDDDDDDDDDDDDDDDDDDDDDDDDDDDDDDPDDDDDDDDDDDDDDDDDDDDDDDDDDDDDDDDDDDDDDDDDDDDDDDDDDDDPDDPPDPPDPPQFKKKKKWWFWFPPDQPDKIWIWIATLQFWIKIKIWGQNPVVRDIDIDIDIDGFHSVLSVQLCVLCVVVWDQAEEEAEDQQQPPDADQRKIKMKIWIDTPPGTTIYIYIHRHPYPDRGPVNVSNQVSQVSRVTPDRPD